Protein AF-A0A917JD18-F1 (afdb_monomer_lite)

Radius of gyration: 31.6 Å; chains: 1; bounding box: 83×82×72 Å

Sequence (199 aa):
MKVLLLALLCTISFSASAQWWRLGKNKRYPLIAQAQTPAYRLTPSKFSLPKVSRCTIGQTSYSLVLSEHTVMKTAQHQMRFREYENASYSFNELAKIYVQLNQLSEAKWFFLQSNNLSRQQNNDRLTIANLIELSNVKQAIGDFSLAQQDLEEARDMAKNHNWQDDIQAVKKRIDNLQLTKLAALKPEAGFGKAGQATL

Secondary structure (DSSP, 8-state):
-HHHHHHHHHHHGGGS---TT-------PPPPP-------------PPPP--PPP-PPPPHHHHHHHHHHHHHHHHHHHHTT-HHHHHHHHHHHHHHHHHTT-HHHHHHHHHHHHHHHHHTT-HHHHHHHHHHHHHHHHHHT-HHHHHHHHHHHHHHHHHTT-HHHHHHHHHHHHHHHHHHHHHT-TTSSSTTSSS---

pLDDT: mean 85.65, std 16.4, range [41.41, 98.81]

Organism: NCBI:txid2005073

InterPro domains:
  IPR011990 Tetratricopeptide-like helical domain superfamily [G3DSA:1.25.40.10] (72-181)
  IPR011990 Tetratricopeptide-like helical domain superfamily [SSF48452] (84-163)

Foldseek 3Di:
DVVVVVVVVVVVVPPPDPPPPPPDPPPDDPPDPPPPDPPPPPDDDDDDDPPDDDDDDDDDPVNLVVLLVVLVVVLVVCVVVVVLLVNLVSLQVNLVSCVVVVVLVSSLVSLVSSLVSCVVVVVLVSNLVSLLVNLVSCVVVVVLVSSLVSLVVSLVSCVVVVVVVSNVVSVVSNVVSVVSVVVVVPPPPPPPPDPPDDD

Structure (mmCIF, N/CA/C/O backbone):
data_AF-A0A917JD18-F1
#
_entry.id   AF-A0A917JD18-F1
#
loop_
_atom_site.group_PDB
_atom_site.id
_atom_site.type_symbol
_atom_site.label_atom_id
_atom_site.label_alt_id
_atom_site.label_comp_id
_atom_site.label_asym_id
_atom_site.label_entity_id
_atom_site.label_seq_id
_atom_site.pdbx_PDB_ins_code
_atom_site.Cartn_x
_atom_site.Cartn_y
_atom_site.Cartn_z
_atom_site.occupancy
_atom_site.B_iso_or_equiv
_atom_site.auth_seq_id
_atom_site.auth_comp_id
_atom_site.auth_asym_id
_atom_site.auth_atom_id
_atom_site.pdbx_PDB_model_num
ATOM 1 N N . MET A 1 1 ? 19.051 -37.862 -38.537 1.00 56.59 1 MET A N 1
ATOM 2 C CA . MET A 1 1 ? 18.070 -36.748 -38.483 1.00 56.59 1 MET A CA 1
ATOM 3 C C . MET A 1 1 ? 18.505 -35.565 -37.608 1.00 56.59 1 MET A C 1
ATOM 5 O O . MET A 1 1 ? 18.223 -34.440 -37.988 1.00 56.59 1 MET A O 1
ATOM 9 N N . LYS A 1 2 ? 19.242 -35.762 -36.499 1.00 63.62 2 LYS A N 1
ATOM 10 C CA . LYS A 1 2 ? 19.722 -34.657 -35.635 1.00 63.62 2 LYS A CA 1
ATOM 11 C C . LYS A 1 2 ? 20.733 -33.705 -36.305 1.00 63.62 2 LYS A C 1
ATOM 13 O O . LYS A 1 2 ? 20.664 -32.503 -36.094 1.00 63.62 2 LYS A O 1
ATOM 18 N N . VAL A 1 3 ? 21.620 -34.225 -37.158 1.00 72.56 3 VAL A N 1
ATOM 19 C CA . VAL A 1 3 ? 22.650 -33.418 -37.851 1.00 72.56 3 VAL A CA 1
ATOM 20 C C . VAL A 1 3 ? 22.044 -32.506 -38.927 1.00 72.56 3 VAL A C 1
ATOM 22 O O . VAL A 1 3 ? 22.467 -31.366 -39.078 1.00 72.56 3 VAL A O 1
ATOM 25 N N . LEU A 1 4 ? 20.991 -32.968 -39.612 1.00 77.06 4 LEU A N 1
ATOM 26 C CA . LEU A 1 4 ? 20.251 -32.161 -40.590 1.00 77.06 4 LEU A CA 1
ATOM 27 C C . LEU A 1 4 ? 19.524 -30.982 -39.931 1.00 77.06 4 LEU A C 1
ATOM 29 O O . LEU A 1 4 ? 19.552 -29.878 -40.459 1.00 77.06 4 LEU A O 1
ATOM 33 N N . LEU A 1 5 ? 18.929 -31.200 -38.755 1.00 73.00 5 LEU A N 1
ATOM 34 C CA . LEU A 1 5 ? 18.267 -30.146 -37.980 1.00 73.00 5 LEU A CA 1
ATOM 35 C C . LEU A 1 5 ? 19.252 -29.073 -37.498 1.00 73.00 5 LEU A C 1
ATOM 37 O O . LEU A 1 5 ? 18.923 -27.891 -37.519 1.00 73.00 5 LEU A O 1
ATOM 41 N N . LEU A 1 6 ? 20.467 -29.475 -37.117 1.00 73.50 6 LEU A N 1
ATOM 42 C CA . LEU A 1 6 ? 21.513 -28.561 -36.656 1.00 73.50 6 LEU A CA 1
ATOM 43 C C . LEU A 1 6 ? 22.081 -27.721 -37.812 1.00 73.50 6 LEU A C 1
ATOM 45 O O . LEU A 1 6 ? 22.240 -26.513 -37.667 1.00 73.50 6 LEU A O 1
ATOM 49 N N . ALA A 1 7 ? 22.278 -28.327 -38.987 1.00 75.00 7 ALA A N 1
ATOM 50 C CA . ALA A 1 7 ? 22.667 -27.601 -40.197 1.00 75.00 7 ALA A CA 1
ATOM 51 C C . ALA A 1 7 ? 21.599 -26.575 -40.625 1.00 75.00 7 ALA A C 1
ATOM 53 O O . ALA A 1 7 ? 21.931 -25.449 -40.993 1.00 75.00 7 ALA A O 1
ATOM 54 N N . LEU A 1 8 ? 20.316 -26.933 -40.514 1.00 73.56 8 LEU A N 1
ATOM 55 C CA . LEU A 1 8 ? 19.202 -26.053 -40.869 1.00 73.56 8 LEU A CA 1
ATOM 56 C C . LEU A 1 8 ? 19.100 -24.854 -39.904 1.00 73.56 8 LEU A C 1
ATOM 58 O O . LEU A 1 8 ? 18.938 -23.720 -40.353 1.00 73.56 8 LEU A O 1
ATOM 62 N N . LEU A 1 9 ? 19.325 -25.070 -38.602 1.00 69.44 9 LEU A N 1
ATOM 63 C CA . LEU A 1 9 ? 19.367 -24.010 -37.584 1.00 69.44 9 LEU A CA 1
ATOM 64 C C . LEU A 1 9 ? 20.527 -23.019 -37.797 1.00 69.44 9 LEU A C 1
ATOM 66 O O . LEU A 1 9 ? 20.326 -21.816 -37.645 1.00 69.44 9 LEU A O 1
ATOM 70 N N . CYS A 1 10 ? 21.705 -23.490 -38.224 1.00 66.31 10 CYS A N 1
ATOM 71 C CA . CYS A 1 10 ? 22.863 -22.626 -38.491 1.00 66.31 10 CYS A CA 1
ATOM 72 C C . CYS A 1 10 ? 22.674 -21.694 -39.702 1.00 66.31 10 CYS A C 1
ATOM 74 O O . CYS A 1 10 ? 23.229 -20.596 -39.718 1.00 66.31 10 CYS A O 1
ATOM 76 N N . THR A 1 11 ? 21.881 -22.088 -40.705 1.00 64.38 11 THR A N 1
ATOM 77 C CA . THR A 1 11 ? 21.634 -21.240 -41.890 1.00 64.38 11 THR A CA 1
ATOM 78 C C . THR A 1 11 ? 20.652 -20.094 -41.634 1.00 64.38 11 THR A C 1
ATOM 80 O O . THR A 1 11 ? 20.740 -19.056 -42.286 1.00 64.38 11 THR A O 1
ATOM 83 N N . ILE A 1 12 ? 19.761 -20.228 -40.646 1.00 62.72 12 ILE A N 1
ATOM 84 C CA . ILE A 1 12 ? 18.758 -19.202 -40.308 1.00 62.72 12 ILE A CA 1
ATOM 85 C C . ILE A 1 12 ? 19.379 -18.079 -39.450 1.00 62.72 12 ILE A C 1
ATOM 87 O O . ILE A 1 12 ? 18.918 -16.939 -39.480 1.00 62.72 12 ILE A O 1
ATOM 91 N N . SER A 1 13 ? 20.478 -18.354 -38.739 1.00 59.16 13 SER A N 1
ATOM 92 C CA . SER A 1 13 ? 21.180 -17.370 -37.898 1.00 59.16 13 SER A CA 1
ATOM 93 C C . SER A 1 13 ? 22.048 -16.367 -38.674 1.00 59.16 13 SER A C 1
ATOM 95 O O . SER A 1 13 ? 22.473 -15.367 -38.101 1.00 59.16 13 SER A O 1
ATOM 97 N N . PHE A 1 14 ? 22.305 -16.584 -39.969 1.00 55.28 14 PHE A N 1
ATOM 98 C CA . PHE A 1 14 ? 23.187 -15.718 -40.768 1.00 55.28 14 PHE A CA 1
ATOM 99 C C . PHE A 1 14 ? 22.495 -14.484 -41.383 1.00 55.28 14 PHE A C 1
ATOM 101 O O . PHE A 1 14 ? 23.147 -13.668 -42.031 1.00 55.28 14 PHE A O 1
ATOM 108 N N . SER A 1 15 ? 21.189 -14.296 -41.159 1.00 55.22 15 SER A N 1
ATOM 109 C CA . SER A 1 15 ? 20.411 -13.195 -41.755 1.00 55.22 15 SER A CA 1
ATOM 110 C C . SER A 1 15 ? 20.309 -11.923 -40.888 1.00 55.22 15 SER A C 1
ATOM 112 O O . SER A 1 15 ? 19.534 -11.028 -41.224 1.00 55.22 15 SER A O 1
ATOM 114 N N . ALA A 1 16 ? 21.060 -11.803 -39.786 1.00 54.94 16 ALA A N 1
ATOM 115 C CA . ALA A 1 16 ? 20.907 -10.689 -38.835 1.00 54.94 16 ALA A CA 1
ATOM 116 C C . ALA A 1 16 ? 21.947 -9.550 -38.945 1.00 54.94 16 ALA A C 1
ATOM 118 O O . ALA A 1 16 ? 21.837 -8.573 -38.210 1.00 54.94 16 ALA A O 1
ATOM 119 N N . SER A 1 17 ? 22.932 -9.600 -39.853 1.00 56.94 17 SER A N 1
ATOM 120 C CA . SER A 1 17 ? 23.911 -8.498 -39.972 1.00 56.94 17 SER A CA 1
ATOM 121 C C . SER A 1 17 ? 24.533 -8.315 -41.362 1.00 56.94 17 SER A C 1
ATOM 123 O O . SER A 1 17 ? 25.700 -7.949 -41.485 1.00 56.94 17 SER A O 1
ATOM 125 N N . ALA A 1 18 ? 23.776 -8.516 -42.439 1.00 54.53 18 ALA A N 1
ATOM 126 C CA . ALA A 1 18 ? 24.224 -8.142 -43.783 1.00 54.53 18 ALA A CA 1
ATOM 127 C C . ALA A 1 18 ? 23.869 -6.672 -44.099 1.00 54.53 18 ALA A C 1
ATOM 129 O O . ALA A 1 18 ? 23.146 -6.374 -45.045 1.00 54.53 18 ALA A O 1
ATOM 130 N N . GLN A 1 19 ? 24.375 -5.732 -43.293 1.00 59.56 19 GLN A N 1
ATOM 131 C CA . GLN A 1 19 ? 24.381 -4.294 -43.620 1.00 59.56 19 GLN A CA 1
ATOM 132 C C . GLN A 1 19 ? 25.788 -3.767 -43.947 1.00 59.56 19 GLN A C 1
ATOM 134 O O . GLN A 1 19 ? 25.981 -2.566 -44.111 1.00 59.56 19 GLN A O 1
ATOM 139 N N . TRP A 1 20 ? 26.774 -4.647 -44.132 1.00 54.56 20 TRP A N 1
ATOM 140 C CA . TRP A 1 20 ? 28.156 -4.252 -44.433 1.00 54.56 20 TRP A CA 1
ATOM 141 C C . TRP A 1 20 ? 28.396 -3.742 -45.865 1.00 54.56 20 TRP A C 1
ATOM 143 O O . TRP A 1 20 ? 29.496 -3.301 -46.175 1.00 54.56 20 TRP A O 1
ATOM 153 N N . TRP A 1 21 ? 27.396 -3.787 -46.755 1.00 56.22 21 TRP A N 1
ATOM 154 C CA . TRP A 1 21 ? 27.577 -3.458 -48.181 1.00 56.22 21 TRP A CA 1
ATOM 155 C C . TRP A 1 21 ? 26.921 -2.151 -48.630 1.00 56.22 21 TRP A C 1
ATOM 157 O O . TRP A 1 21 ? 27.034 -1.765 -49.790 1.00 56.22 21 TRP A O 1
ATOM 167 N N . ARG A 1 22 ? 26.283 -1.409 -47.717 1.00 59.31 22 ARG A N 1
ATOM 168 C CA . ARG A 1 22 ? 25.793 -0.052 -48.001 1.00 59.31 22 ARG A CA 1
ATOM 169 C C . ARG A 1 22 ? 26.800 1.009 -47.554 1.00 59.31 22 ARG A C 1
ATOM 171 O O . ARG A 1 22 ? 26.450 1.940 -46.840 1.00 59.31 22 ARG A O 1
ATOM 178 N N . LEU A 1 23 ? 28.043 0.913 -48.030 1.00 60.75 23 LEU A N 1
ATOM 179 C CA . LEU A 1 23 ? 28.932 2.077 -48.110 1.00 60.75 23 LEU A CA 1
ATOM 180 C C . LEU A 1 23 ? 28.544 2.901 -49.344 1.00 60.75 23 LEU A C 1
ATOM 182 O O . LEU A 1 23 ? 29.223 2.923 -50.368 1.00 60.75 23 LEU A O 1
ATOM 186 N N . GLY A 1 24 ? 27.399 3.578 -49.248 1.00 66.06 24 GLY A N 1
ATOM 187 C CA . GLY A 1 24 ? 27.109 4.694 -50.138 1.00 66.06 24 GLY A CA 1
ATOM 188 C C . GLY A 1 24 ? 28.166 5.774 -49.920 1.00 66.06 24 GLY A C 1
ATOM 189 O O . GLY A 1 24 ? 28.513 6.090 -48.783 1.00 66.06 24 GLY A O 1
ATOM 190 N N . LYS A 1 25 ? 28.713 6.330 -51.004 1.00 64.56 25 LYS A N 1
ATOM 191 C CA . LYS A 1 25 ? 29.643 7.464 -50.940 1.00 64.56 25 LYS A CA 1
ATOM 192 C C . LYS A 1 25 ? 28.921 8.626 -50.251 1.00 64.56 25 LYS A C 1
ATOM 194 O O . LYS A 1 25 ? 28.093 9.282 -50.880 1.00 64.56 25 LYS A O 1
ATOM 199 N N . ASN A 1 26 ? 29.204 8.867 -48.971 1.00 66.06 26 ASN A N 1
ATOM 200 C CA . ASN A 1 26 ? 28.686 10.029 -48.255 1.00 66.06 26 ASN A CA 1
ATOM 201 C C . ASN A 1 26 ? 29.172 11.285 -48.990 1.00 66.06 26 ASN A C 1
ATOM 203 O O . ASN A 1 26 ? 30.353 11.629 -48.919 1.00 66.06 26 ASN A O 1
ATOM 207 N N . LYS A 1 27 ? 28.282 11.947 -49.741 1.00 68.62 27 LYS A N 1
ATOM 208 C CA . LYS A 1 27 ? 28.573 13.246 -50.353 1.00 68.62 27 LYS A CA 1
ATOM 209 C C . LYS A 1 27 ? 28.785 14.236 -49.211 1.00 68.62 27 LYS A C 1
ATOM 211 O O . LYS A 1 27 ? 27.828 14.665 -48.574 1.00 68.62 27 LYS A O 1
ATOM 216 N N . ARG A 1 28 ? 30.045 14.557 -48.911 1.00 65.44 28 ARG A N 1
ATOM 217 C CA . ARG A 1 28 ? 30.379 15.648 -47.993 1.00 65.44 28 ARG A CA 1
ATOM 218 C C . ARG A 1 28 ? 29.991 16.952 -48.679 1.00 65.44 28 ARG A C 1
ATOM 220 O O . ARG A 1 28 ? 30.599 17.322 -49.680 1.00 65.44 28 ARG A O 1
ATOM 227 N N . TYR A 1 29 ? 28.955 17.608 -48.170 1.00 75.69 29 TYR A N 1
ATOM 228 C CA . TYR A 1 29 ? 28.632 18.974 -48.564 1.00 75.69 29 TYR A CA 1
ATOM 229 C C . TYR A 1 29 ? 29.797 19.895 -48.161 1.00 75.69 29 TYR A C 1
ATOM 231 O O . TYR A 1 29 ? 30.414 19.656 -47.117 1.00 75.69 29 TYR A O 1
ATOM 239 N N . PRO A 1 30 ? 30.145 20.906 -48.975 1.00 76.31 30 PRO A N 1
ATOM 240 C CA . PRO A 1 30 ? 31.168 21.872 -48.598 1.00 76.31 30 PRO A CA 1
ATOM 241 C C . PRO A 1 30 ? 30.747 22.585 -47.309 1.00 76.31 30 PRO A C 1
ATOM 243 O O . PRO A 1 30 ? 29.561 22.862 -47.113 1.00 76.31 30 PRO A O 1
ATOM 246 N N . LEU A 1 31 ? 31.710 22.879 -46.429 1.00 74.69 31 LEU A N 1
ATOM 247 C CA . LEU A 1 31 ? 31.441 23.750 -45.288 1.00 74.69 31 LEU A CA 1
ATOM 248 C C . LEU A 1 31 ? 30.913 25.084 -45.827 1.00 74.69 31 LEU A C 1
ATOM 250 O O . LEU A 1 31 ? 31.595 25.758 -46.599 1.00 74.69 31 LEU A O 1
ATOM 254 N N . ILE A 1 32 ? 29.700 25.452 -45.420 1.00 72.50 32 ILE A N 1
ATOM 255 C CA . ILE A 1 32 ? 29.163 26.789 -45.653 1.00 72.50 32 ILE A CA 1
ATOM 256 C C . ILE A 1 32 ? 30.116 27.752 -44.941 1.00 72.50 32 ILE A C 1
ATOM 258 O O . ILE A 1 32 ? 30.331 27.625 -43.733 1.00 72.50 32 ILE A O 1
ATOM 262 N N . ALA A 1 33 ? 30.731 28.669 -45.691 1.00 69.94 33 ALA A N 1
ATOM 263 C CA . ALA A 1 33 ? 31.562 29.713 -45.111 1.00 69.94 33 ALA A CA 1
ATOM 264 C C . ALA A 1 33 ? 30.726 30.469 -44.070 1.00 69.94 33 ALA A C 1
ATOM 266 O O . ALA A 1 33 ? 29.625 30.931 -44.377 1.00 69.94 33 ALA A O 1
ATOM 267 N N . GLN A 1 34 ? 31.217 30.548 -42.832 1.00 68.00 34 GLN A N 1
ATOM 268 C CA . GLN A 1 34 ? 30.539 31.297 -41.779 1.00 68.00 34 GLN A CA 1
ATOM 269 C C . GLN A 1 34 ? 30.398 32.750 -42.238 1.00 68.00 34 GLN A C 1
ATOM 271 O O . GLN A 1 34 ? 31.395 33.441 -42.454 1.00 68.00 34 GLN A O 1
ATOM 276 N N . ALA A 1 35 ? 29.155 33.196 -42.424 1.00 66.88 35 ALA A N 1
ATOM 277 C CA . ALA A 1 35 ? 28.868 34.587 -42.726 1.00 66.88 35 ALA A CA 1
ATOM 278 C C . ALA A 1 35 ? 29.410 35.446 -41.577 1.00 66.88 35 ALA A C 1
ATOM 280 O O . ALA A 1 35 ? 29.090 35.201 -40.413 1.00 66.88 35 ALA A O 1
ATOM 281 N N . GLN A 1 36 ? 30.244 36.435 -41.902 1.00 67.88 36 GLN A N 1
ATOM 282 C CA . GLN A 1 36 ? 30.728 37.414 -40.935 1.00 67.88 36 GLN A CA 1
ATOM 283 C C . GLN A 1 36 ? 29.530 38.244 -40.466 1.00 67.88 36 GLN A C 1
ATOM 285 O O . GLN A 1 36 ? 29.121 39.198 -41.125 1.00 67.88 36 GLN A O 1
ATOM 290 N N . THR A 1 37 ? 28.910 37.846 -39.357 1.00 67.56 37 THR A N 1
ATOM 291 C CA . THR A 1 37 ? 27.827 38.624 -38.760 1.00 67.56 37 THR A CA 1
ATOM 292 C C . THR A 1 37 ? 28.423 39.906 -38.180 1.00 67.56 37 THR A C 1
ATOM 294 O O . THR A 1 37 ? 29.346 39.806 -37.364 1.00 67.56 37 THR A O 1
ATOM 297 N N . PRO A 1 38 ? 27.932 41.103 -38.550 1.00 70.12 38 PRO A N 1
ATOM 298 C CA . PRO A 1 38 ? 28.354 42.330 -37.891 1.00 70.12 38 PRO A CA 1
ATOM 299 C C . PRO A 1 38 ? 28.039 42.214 -36.399 1.00 70.12 38 PRO A C 1
ATOM 301 O O . PRO A 1 38 ? 26.940 41.811 -36.020 1.00 70.12 38 PRO A O 1
ATOM 304 N N . ALA A 1 39 ? 29.014 42.533 -35.548 1.00 67.81 39 ALA A N 1
ATOM 305 C CA . ALA A 1 39 ? 28.886 42.435 -34.100 1.00 67.81 39 ALA A CA 1
ATOM 306 C C . ALA A 1 39 ? 27.982 43.557 -33.562 1.00 67.81 39 ALA A C 1
ATOM 308 O O . ALA A 1 39 ? 28.452 44.523 -32.960 1.00 67.81 39 ALA A O 1
ATOM 309 N N . TYR A 1 40 ? 26.671 43.455 -33.786 1.00 70.81 40 TYR A N 1
ATOM 310 C CA . TYR A 1 40 ? 25.717 44.304 -33.090 1.00 70.81 40 TYR A CA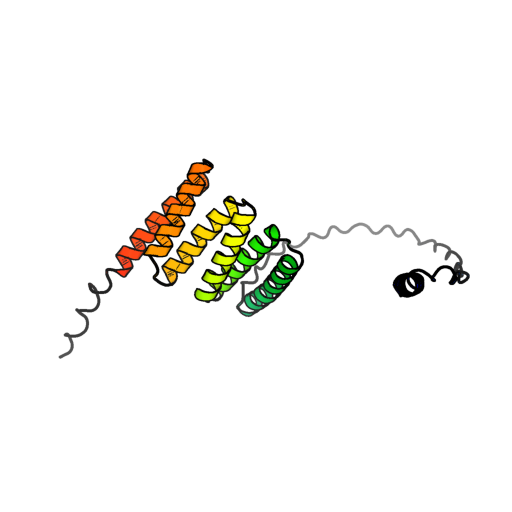 1
ATOM 311 C C . TYR A 1 40 ? 25.665 43.846 -31.628 1.00 70.81 40 TYR A C 1
ATOM 313 O O . TYR A 1 40 ? 25.247 42.740 -31.286 1.00 70.81 40 TYR A O 1
ATOM 321 N N . ARG A 1 41 ? 26.177 44.697 -30.740 1.00 68.25 41 ARG A N 1
ATOM 322 C CA . ARG A 1 41 ? 26.202 44.444 -29.302 1.00 68.25 41 ARG A CA 1
ATOM 323 C C . ARG A 1 41 ? 24.804 44.741 -28.755 1.00 68.25 41 ARG A C 1
ATOM 325 O O . ARG A 1 41 ? 24.515 45.877 -28.395 1.00 68.25 41 ARG A O 1
ATOM 332 N N . LEU A 1 42 ? 23.920 43.740 -28.739 1.00 70.19 42 LEU A N 1
ATOM 333 C CA . LEU A 1 42 ? 22.644 43.863 -28.030 1.00 70.19 42 LEU A CA 1
ATOM 334 C C . LEU A 1 42 ? 22.947 44.058 -26.544 1.00 70.19 42 LEU A C 1
ATOM 336 O O . LEU A 1 42 ? 23.565 43.203 -25.907 1.00 70.19 42 LEU A O 1
ATOM 340 N N . THR A 1 43 ? 22.543 45.196 -25.992 1.00 73.94 43 THR A N 1
ATOM 341 C CA . THR A 1 43 ? 22.570 45.400 -24.549 1.00 73.94 43 THR A CA 1
ATOM 342 C C . THR A 1 43 ? 21.506 44.493 -23.929 1.00 73.94 43 THR A C 1
ATOM 344 O O . THR A 1 43 ? 20.351 44.526 -24.357 1.00 73.94 43 THR A O 1
ATOM 347 N N . PRO A 1 44 ? 21.852 43.639 -22.950 1.00 73.88 44 PRO A N 1
ATOM 348 C CA . PRO A 1 44 ? 20.863 42.774 -22.328 1.00 73.88 44 PRO A CA 1
ATOM 349 C C . PRO A 1 44 ? 19.882 43.638 -21.530 1.00 73.88 44 PRO A C 1
ATOM 351 O O . PRO A 1 44 ? 20.225 44.181 -20.477 1.00 73.88 44 PRO A O 1
ATOM 354 N N . SER A 1 45 ? 18.654 43.782 -22.027 1.00 74.62 45 SER A N 1
ATOM 355 C CA . SER A 1 45 ? 17.567 44.371 -21.253 1.00 74.62 45 SER A CA 1
ATOM 356 C C . SER A 1 45 ? 17.182 43.404 -20.136 1.00 74.62 45 SER A C 1
ATOM 358 O O . SER A 1 45 ? 16.862 42.240 -20.380 1.00 74.62 45 SER A O 1
ATOM 360 N N . LYS A 1 46 ? 17.226 43.877 -18.890 1.00 78.12 46 LYS A N 1
ATOM 361 C CA . LYS A 1 46 ? 16.845 43.086 -17.717 1.00 78.12 46 LYS A CA 1
ATOM 362 C C . LYS A 1 46 ? 15.323 42.921 -17.699 1.00 78.12 46 LYS A C 1
ATOM 364 O O . LYS A 1 46 ? 14.615 43.844 -17.309 1.00 78.12 46 LYS A O 1
ATOM 369 N N . PHE A 1 47 ? 14.821 41.761 -18.112 1.00 75.38 47 PHE A N 1
ATOM 370 C CA . PHE A 1 47 ? 13.422 41.390 -17.897 1.00 75.38 47 PHE A CA 1
ATOM 371 C C . PHE A 1 47 ? 13.267 40.847 -16.473 1.00 75.38 47 PHE A C 1
ATOM 373 O O . PHE A 1 47 ? 13.948 39.892 -16.097 1.00 75.38 47 PHE A O 1
ATOM 380 N N . SER A 1 48 ? 12.394 41.448 -15.661 1.00 82.19 48 SER A N 1
ATOM 381 C CA . SER A 1 48 ? 11.972 40.831 -14.404 1.00 82.19 48 SER A CA 1
ATOM 382 C C . SER A 1 48 ? 11.018 39.685 -14.730 1.00 82.19 48 SER A C 1
ATOM 384 O O . SER A 1 48 ? 10.024 39.862 -15.432 1.00 82.19 48 SER A O 1
ATOM 386 N N . LEU A 1 49 ? 11.334 38.480 -14.257 1.00 78.94 49 LEU A N 1
ATOM 387 C CA . LEU A 1 49 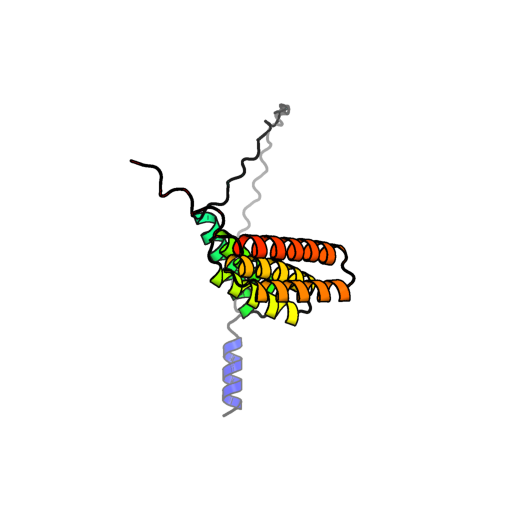? 10.441 37.338 -14.420 1.00 78.94 49 LEU A CA 1
ATOM 388 C C . LEU A 1 49 ? 9.191 37.583 -13.560 1.00 78.94 49 LEU A C 1
ATOM 390 O O . LEU A 1 49 ? 9.331 37.740 -12.341 1.00 78.94 49 LEU A O 1
ATOM 394 N N . PRO A 1 50 ? 7.979 37.638 -14.142 1.00 80.69 50 PRO A N 1
ATOM 395 C CA . PRO A 1 50 ? 6.770 37.752 -13.345 1.00 80.69 50 PRO A CA 1
ATOM 396 C C . PRO A 1 50 ? 6.639 36.514 -12.454 1.00 80.69 50 PRO A C 1
ATOM 398 O O . PRO A 1 50 ? 6.904 35.386 -12.874 1.00 80.69 50 PRO A O 1
ATOM 401 N N . LYS A 1 51 ? 6.229 36.723 -11.201 1.00 84.00 51 LYS A N 1
ATOM 402 C CA . LYS A 1 51 ? 5.998 35.639 -10.245 1.00 84.00 51 LYS A CA 1
ATOM 403 C C . LYS A 1 51 ? 4.785 34.824 -10.703 1.00 84.00 51 LYS A C 1
ATOM 405 O O . LYS A 1 51 ? 3.648 35.212 -10.457 1.00 84.00 51 LYS A O 1
ATOM 410 N N . VAL A 1 52 ? 5.030 33.704 -11.380 1.00 85.75 52 VAL A N 1
ATOM 411 C CA . VAL A 1 52 ? 3.977 32.765 -11.785 1.00 85.75 52 VAL A CA 1
ATOM 412 C C . VAL A 1 52 ? 3.500 32.001 -10.551 1.00 85.75 52 VAL A C 1
ATOM 414 O O . VAL A 1 52 ? 4.257 31.240 -9.943 1.00 85.75 52 VAL A O 1
ATOM 417 N N . SER A 1 53 ? 2.241 32.201 -10.168 1.00 83.12 53 SER A N 1
ATOM 418 C CA . SER A 1 53 ? 1.589 31.380 -9.147 1.00 83.12 53 SER A CA 1
ATOM 419 C C . SER A 1 53 ? 1.360 29.980 -9.707 1.00 83.12 53 SER A C 1
ATOM 421 O O . SER A 1 53 ? 0.756 29.821 -10.767 1.00 83.12 53 SER A O 1
ATOM 423 N N . ARG A 1 54 ? 1.842 28.947 -9.007 1.00 82.94 54 ARG A N 1
ATOM 424 C CA . ARG A 1 54 ? 1.560 27.560 -9.394 1.00 82.94 54 ARG A CA 1
ATOM 425 C C . ARG A 1 54 ? 0.067 27.294 -9.204 1.00 82.94 54 ARG A C 1
ATOM 427 O O . ARG A 1 54 ? -0.430 27.389 -8.087 1.00 82.94 54 ARG A O 1
ATOM 434 N N . CYS A 1 55 ? -0.629 26.955 -10.283 1.00 77.62 55 CYS A N 1
ATOM 435 C CA . CYS A 1 55 ? -1.980 26.414 -10.207 1.00 77.62 55 CYS A CA 1
ATOM 436 C C . CYS A 1 55 ? -1.886 24.897 -10.010 1.00 77.62 55 CYS A C 1
ATOM 438 O O . CYS A 1 55 ? -1.264 24.200 -10.812 1.00 77.62 55 CYS A O 1
ATOM 440 N N . THR A 1 56 ? -2.469 24.391 -8.926 1.00 80.44 56 THR A N 1
ATOM 441 C CA . THR A 1 56 ? -2.637 22.954 -8.702 1.00 80.44 56 THR A CA 1
ATOM 442 C C . THR A 1 56 ? -3.931 22.513 -9.369 1.00 80.44 56 THR A C 1
ATOM 444 O O . THR A 1 56 ? -5.016 22.869 -8.909 1.00 80.44 56 THR A O 1
ATOM 447 N N . ILE A 1 57 ? -3.829 21.749 -10.453 1.00 78.56 57 ILE A N 1
ATOM 448 C CA . ILE A 1 57 ? -4.998 21.102 -11.054 1.00 78.56 57 ILE A CA 1
ATOM 449 C C . ILE A 1 57 ? -5.418 19.986 -10.093 1.00 78.56 57 ILE A C 1
ATOM 451 O O . ILE A 1 57 ? -4.613 19.108 -9.778 1.00 78.56 57 ILE A O 1
ATOM 455 N N . GLY A 1 58 ? -6.645 20.056 -9.572 1.00 78.19 58 GLY A N 1
ATOM 456 C CA . GLY A 1 58 ? -7.186 19.016 -8.698 1.00 78.19 58 GLY A CA 1
ATOM 457 C C . GLY A 1 58 ? -7.291 17.679 -9.433 1.00 78.19 58 GLY A C 1
ATOM 458 O O . GLY A 1 58 ? -7.494 17.649 -10.648 1.00 78.19 58 GLY A O 1
ATOM 459 N N . GLN A 1 59 ? -7.156 16.567 -8.707 1.00 84.38 59 GLN A N 1
ATOM 460 C CA . GLN A 1 59 ? -7.382 15.255 -9.306 1.00 84.38 59 GLN A CA 1
ATOM 461 C C . GLN A 1 59 ? -8.856 15.121 -9.699 1.00 84.38 59 GLN A C 1
ATOM 463 O O . GLN A 1 59 ? -9.759 15.296 -8.886 1.00 84.38 59 GLN A O 1
ATOM 468 N N . THR A 1 60 ? -9.084 14.849 -10.978 1.00 91.44 60 THR A N 1
ATOM 469 C CA . THR A 1 60 ? -10.401 14.582 -11.560 1.00 91.44 60 THR A CA 1
ATOM 470 C C . THR A 1 60 ? -10.591 13.077 -11.723 1.00 91.44 60 THR A C 1
ATOM 472 O O . THR A 1 60 ? -9.611 12.342 -11.868 1.00 91.44 60 THR A O 1
ATOM 475 N N . SER A 1 61 ? -11.837 12.603 -11.792 1.00 90.56 61 SER A N 1
ATOM 476 C CA . SER A 1 61 ? -12.125 11.188 -12.077 1.00 90.56 61 SER A CA 1
ATOM 477 C C . SER A 1 61 ? -11.462 10.718 -13.376 1.00 90.56 61 SER A C 1
ATOM 479 O O . SER A 1 61 ? -10.901 9.631 -13.422 1.00 90.56 61 SER A O 1
ATOM 481 N N . TYR A 1 62 ? -11.431 11.573 -14.405 1.00 92.88 62 TYR A N 1
ATOM 482 C CA . TYR A 1 62 ? -10.717 11.284 -15.651 1.00 92.88 62 TYR A CA 1
ATOM 483 C C . TYR A 1 62 ? -9.211 11.080 -15.427 1.00 92.88 62 TYR A C 1
ATOM 485 O O . TYR A 1 62 ? -8.633 10.126 -15.943 1.00 92.88 62 TYR A O 1
ATOM 493 N N . SER A 1 63 ? -8.572 11.943 -14.626 1.00 94.06 63 SER A N 1
ATOM 494 C CA . SER A 1 63 ? -7.146 11.787 -14.319 1.00 94.06 63 SER A CA 1
ATOM 495 C C . SER A 1 63 ? -6.843 10.505 -13.538 1.00 94.06 63 SER A C 1
ATOM 497 O O . SER A 1 63 ? -5.811 9.890 -13.794 1.00 94.06 63 SER A O 1
ATOM 499 N N . LEU A 1 64 ? -7.755 10.069 -12.658 1.00 95.00 64 LEU A N 1
ATOM 500 C CA . LEU A 1 64 ? -7.613 8.820 -11.906 1.00 95.00 64 LEU A CA 1
ATOM 501 C C . LEU A 1 64 ? -7.689 7.592 -12.818 1.00 95.00 64 LEU A C 1
ATOM 503 O O . LEU A 1 64 ? -6.827 6.723 -12.734 1.00 95.00 64 LEU A O 1
ATOM 507 N N . VAL A 1 65 ? -8.648 7.560 -13.746 1.00 95.06 65 VAL A N 1
ATOM 508 C CA . VAL A 1 65 ? -8.783 6.470 -14.732 1.00 95.06 65 VAL A CA 1
ATOM 509 C C . VAL A 1 65 ? -7.568 6.406 -15.662 1.00 95.06 65 VAL A C 1
ATOM 511 O O . VAL A 1 65 ? -7.080 5.328 -15.999 1.00 95.06 65 VAL A O 1
ATOM 514 N N . LEU A 1 66 ? -7.020 7.559 -16.058 1.00 95.81 66 LEU A N 1
ATOM 515 C CA . LEU A 1 66 ? -5.790 7.579 -16.846 1.00 95.81 66 LEU A CA 1
ATOM 516 C C . LEU A 1 66 ? -4.606 7.026 -16.040 1.00 95.81 66 LEU A C 1
ATOM 518 O O . LEU A 1 66 ? -3.854 6.204 -16.567 1.00 95.81 66 LEU A O 1
ATOM 522 N N . SER A 1 67 ? -4.460 7.432 -14.771 1.00 96.31 67 SER A N 1
ATOM 523 C CA . SER A 1 67 ? -3.415 6.882 -13.901 1.00 96.31 67 SER A CA 1
ATOM 524 C C . SER A 1 67 ? -3.585 5.379 -13.700 1.00 96.31 67 SER A C 1
ATOM 526 O O . SER A 1 67 ? -2.627 4.642 -13.913 1.00 96.31 67 SER A O 1
ATOM 528 N N . GLU A 1 68 ? -4.802 4.907 -13.424 1.00 97.81 68 GLU A N 1
ATOM 529 C CA . GLU A 1 68 ? -5.138 3.488 -13.283 1.00 97.81 68 GLU A CA 1
ATOM 530 C C . GLU A 1 68 ? -4.650 2.700 -14.499 1.00 97.81 68 GLU A C 1
ATOM 532 O O . GLU A 1 68 ? -3.878 1.756 -14.357 1.00 97.81 68 GLU A O 1
ATOM 537 N N . HIS A 1 69 ? -5.025 3.130 -15.707 1.00 98.06 69 HIS A N 1
ATOM 538 C CA . HIS A 1 69 ? -4.626 2.459 -16.938 1.00 98.06 69 HIS A CA 1
ATOM 539 C C . HIS A 1 69 ? -3.098 2.419 -17.108 1.00 98.06 69 HIS A C 1
ATOM 541 O O . HIS A 1 69 ? -2.536 1.394 -17.508 1.00 98.06 69 HIS A O 1
ATOM 547 N N . THR A 1 70 ? -2.403 3.519 -16.800 1.00 98.19 70 THR A N 1
ATOM 548 C CA . THR A 1 70 ? -0.936 3.556 -16.892 1.00 98.19 70 THR A CA 1
ATOM 549 C C . THR A 1 70 ? -0.269 2.618 -15.890 1.00 98.19 70 THR A C 1
ATOM 551 O O . THR A 1 70 ? 0.563 1.809 -16.302 1.00 98.19 70 THR A O 1
ATOM 554 N N . VAL A 1 71 ? -0.677 2.659 -14.620 1.00 98.50 71 VAL A N 1
ATOM 555 C CA . VAL A 1 71 ? -0.106 1.838 -13.545 1.00 98.50 71 VAL A CA 1
ATOM 556 C C . VAL A 1 71 ? -0.455 0.360 -13.745 1.00 98.50 71 VAL A C 1
ATOM 558 O O . VAL A 1 71 ? 0.369 -0.522 -13.516 1.00 98.50 71 VAL A O 1
ATOM 561 N N . MET A 1 72 ? -1.646 0.057 -14.264 1.00 98.44 72 MET A N 1
ATOM 562 C CA . MET A 1 72 ? -2.038 -1.305 -14.628 1.00 98.44 72 MET A CA 1
ATOM 563 C C . MET A 1 72 ? -1.101 -1.881 -15.690 1.00 98.44 72 MET A C 1
ATOM 565 O O . MET A 1 72 ? -0.606 -3.002 -15.561 1.00 98.44 72 MET A O 1
ATOM 569 N N . LYS A 1 73 ? -0.809 -1.100 -16.736 1.00 98.62 73 LYS A N 1
ATOM 570 C CA . LYS A 1 73 ? 0.096 -1.520 -17.808 1.00 98.62 73 LYS A CA 1
ATOM 571 C C . LYS A 1 73 ? 1.527 -1.725 -17.302 1.00 98.62 73 LYS A C 1
ATOM 573 O O . LYS A 1 73 ? 2.186 -2.672 -17.736 1.00 98.62 73 LYS A O 1
ATOM 578 N N . THR A 1 74 ? 2.011 -0.874 -16.395 1.00 98.62 74 THR A N 1
ATOM 579 C CA . THR A 1 74 ? 3.343 -1.046 -15.791 1.00 98.62 74 THR A CA 1
ATOM 580 C C . THR A 1 74 ? 3.391 -2.274 -14.889 1.00 98.62 74 THR A C 1
ATOM 582 O O . THR A 1 74 ? 4.314 -3.072 -15.033 1.00 98.62 74 THR A O 1
ATOM 585 N N . ALA A 1 75 ? 2.370 -2.497 -14.057 1.00 98.44 75 ALA A N 1
ATOM 586 C CA . ALA A 1 75 ? 2.267 -3.681 -13.206 1.00 98.44 75 ALA A CA 1
ATOM 587 C C . ALA A 1 75 ? 2.275 -4.973 -14.038 1.00 98.44 75 ALA A C 1
ATOM 589 O O . ALA A 1 75 ? 3.030 -5.900 -13.753 1.00 98.44 75 ALA A O 1
ATOM 590 N N . GLN A 1 76 ? 1.498 -5.025 -15.125 1.00 98.44 76 GLN A N 1
ATOM 591 C CA . GLN A 1 76 ? 1.484 -6.171 -16.043 1.00 98.44 76 GLN A CA 1
ATOM 592 C C . GLN A 1 76 ? 2.856 -6.430 -16.676 1.00 98.44 76 GLN A C 1
ATOM 594 O O . GLN A 1 76 ? 3.280 -7.582 -16.788 1.00 98.44 76 GLN A O 1
ATOM 599 N N . HIS A 1 77 ? 3.556 -5.371 -17.090 1.00 98.56 77 HIS A N 1
ATOM 600 C CA . HIS A 1 77 ? 4.911 -5.480 -17.622 1.00 98.56 77 HIS A CA 1
ATOM 601 C C . HIS A 1 77 ? 5.871 -6.055 -16.572 1.00 98.56 77 HIS A C 1
ATOM 603 O O . HIS A 1 77 ? 6.526 -7.061 -16.835 1.00 98.56 77 HIS A O 1
ATOM 609 N N . GLN A 1 78 ? 5.897 -5.478 -15.371 1.00 98.56 78 GLN A N 1
ATOM 610 C CA . GLN A 1 78 ? 6.761 -5.921 -14.275 1.00 98.56 78 GLN A CA 1
ATOM 611 C C . GLN A 1 78 ? 6.491 -7.383 -13.902 1.00 98.56 78 GLN A C 1
ATOM 613 O O . GLN A 1 78 ? 7.422 -8.179 -13.798 1.00 98.56 78 GLN A O 1
ATOM 618 N N . MET A 1 79 ? 5.218 -7.782 -13.809 1.00 98.38 79 MET A N 1
ATOM 619 C CA . MET A 1 79 ? 4.831 -9.173 -13.553 1.00 98.38 79 MET A CA 1
ATOM 620 C C . MET A 1 79 ? 5.317 -10.120 -14.654 1.00 98.38 79 MET A C 1
ATOM 622 O O . MET A 1 79 ? 5.853 -11.189 -14.362 1.00 98.38 79 MET A O 1
ATOM 626 N N . ARG A 1 80 ? 5.194 -9.722 -15.926 1.00 98.31 80 ARG A N 1
ATOM 627 C CA . ARG A 1 80 ? 5.677 -10.514 -17.067 1.00 98.31 80 ARG A CA 1
ATOM 628 C C . ARG A 1 80 ? 7.193 -10.718 -17.033 1.00 98.31 80 ARG A C 1
ATOM 630 O O . ARG A 1 80 ? 7.660 -11.800 -17.390 1.00 98.31 80 ARG A O 1
ATOM 637 N N . PHE A 1 81 ? 7.946 -9.701 -16.620 1.00 98.31 81 PHE A N 1
ATOM 638 C CA . PHE A 1 81 ? 9.410 -9.737 -16.551 1.00 98.31 81 PHE A CA 1
ATOM 639 C C . PHE A 1 81 ? 9.959 -10.135 -15.174 1.00 98.31 81 PHE A C 1
ATOM 641 O O . PHE A 1 81 ? 11.171 -10.136 -14.984 1.00 98.31 81 PHE A O 1
ATOM 648 N N . ARG A 1 82 ? 9.089 -10.578 -14.254 1.00 97.88 82 ARG A N 1
ATOM 649 C CA . ARG A 1 82 ? 9.447 -11.040 -12.899 1.00 97.88 82 ARG A CA 1
ATOM 650 C C . ARG A 1 82 ? 10.114 -9.963 -12.037 1.00 97.88 82 ARG A C 1
ATOM 652 O O . ARG A 1 82 ? 10.876 -10.274 -11.127 1.00 97.88 82 ARG A O 1
ATOM 659 N N . GLU A 1 83 ? 9.795 -8.700 -12.290 1.00 98.12 83 GLU A N 1
ATOM 660 C CA . GLU A 1 83 ? 10.209 -7.563 -11.468 1.00 98.12 83 GLU A CA 1
ATOM 661 C C . GLU A 1 83 ? 9.255 -7.405 -10.275 1.00 98.12 83 GLU A C 1
ATOM 663 O O . GLU A 1 83 ? 8.486 -6.448 -10.185 1.00 98.12 83 GLU A O 1
ATOM 668 N N . TYR A 1 84 ? 9.253 -8.387 -9.369 1.00 98.06 84 TYR A N 1
ATOM 669 C CA . TYR A 1 84 ? 8.248 -8.479 -8.303 1.00 98.06 84 TYR A CA 1
ATOM 670 C C . TYR A 1 84 ? 8.333 -7.356 -7.269 1.00 98.06 84 TYR A C 1
ATOM 672 O O . TYR A 1 84 ? 7.305 -6.939 -6.738 1.00 98.06 84 TYR A O 1
ATOM 680 N N . GLU A 1 85 ? 9.533 -6.836 -7.011 1.00 97.38 85 GLU A N 1
ATOM 681 C CA . GLU A 1 85 ? 9.718 -5.673 -6.145 1.00 97.38 85 GLU A CA 1
ATOM 682 C C . GLU A 1 85 ? 8.990 -4.454 -6.724 1.00 97.38 85 GLU A C 1
ATOM 684 O O . GLU A 1 85 ? 8.097 -3.907 -6.079 1.00 97.38 85 GLU A O 1
ATOM 689 N N . ASN A 1 86 ? 9.266 -4.098 -7.982 1.00 98.25 86 ASN A N 1
ATOM 690 C CA . ASN A 1 86 ? 8.594 -2.994 -8.671 1.00 98.25 86 ASN A CA 1
ATOM 691 C C . ASN A 1 86 ? 7.077 -3.230 -8.792 1.00 98.25 86 ASN A C 1
ATOM 693 O O . ASN A 1 86 ? 6.287 -2.322 -8.530 1.00 98.25 86 ASN A O 1
ATOM 697 N N . ALA A 1 87 ? 6.669 -4.463 -9.116 1.00 98.56 87 ALA A N 1
ATOM 698 C CA . ALA A 1 87 ? 5.260 -4.844 -9.204 1.00 98.56 87 ALA A CA 1
ATOM 699 C C . ALA A 1 87 ? 4.521 -4.636 -7.876 1.00 98.56 87 ALA A C 1
ATOM 701 O O . ALA A 1 87 ? 3.383 -4.169 -7.877 1.00 98.56 87 ALA A O 1
ATOM 702 N N . SER A 1 88 ? 5.163 -4.922 -6.738 1.00 98.56 88 SER A N 1
ATOM 703 C CA . SER A 1 88 ? 4.557 -4.705 -5.421 1.00 98.56 88 SER A CA 1
ATOM 704 C C . SER A 1 88 ? 4.202 -3.231 -5.188 1.00 98.56 88 SER A C 1
ATOM 706 O O . SER A 1 88 ? 3.099 -2.939 -4.715 1.00 98.56 88 SER A O 1
ATOM 708 N N . TYR A 1 89 ? 5.057 -2.294 -5.611 1.00 98.62 89 TYR A N 1
ATOM 709 C CA . TYR A 1 89 ? 4.772 -0.859 -5.545 1.00 98.62 89 TYR A CA 1
ATOM 710 C C . TYR A 1 89 ? 3.664 -0.442 -6.513 1.00 98.62 89 TYR A C 1
ATOM 712 O O . TYR A 1 89 ? 2.758 0.287 -6.111 1.00 98.62 89 TYR A O 1
ATOM 720 N N . SER A 1 90 ? 3.668 -0.941 -7.752 1.00 98.62 90 SER A N 1
ATOM 721 C CA . SER A 1 90 ? 2.592 -0.631 -8.702 1.00 98.62 90 SER A CA 1
ATOM 722 C C . SER A 1 90 ? 1.232 -1.175 -8.246 1.00 98.62 90 SER A C 1
ATOM 724 O O . SER A 1 90 ? 0.218 -0.507 -8.429 1.00 98.62 90 SER A O 1
ATOM 726 N N . PHE A 1 91 ? 1.176 -2.326 -7.567 1.00 98.81 91 PHE A N 1
ATOM 727 C CA . PHE A 1 91 ? -0.069 -2.796 -6.947 1.00 98.81 91 PHE A CA 1
ATOM 728 C C . PHE A 1 91 ? -0.502 -1.950 -5.742 1.00 98.81 91 PHE A C 1
ATOM 730 O O . PHE A 1 91 ? -1.697 -1.706 -5.585 1.00 98.81 91 PHE A O 1
ATOM 737 N N . ASN A 1 92 ? 0.431 -1.455 -4.920 1.00 98.62 92 ASN A N 1
ATOM 738 C CA . ASN A 1 92 ? 0.105 -0.489 -3.862 1.00 98.62 92 ASN A CA 1
ATOM 739 C C . ASN A 1 92 ? -0.492 0.802 -4.449 1.00 98.62 92 ASN A C 1
ATOM 741 O O . ASN A 1 92 ? -1.460 1.343 -3.914 1.00 98.62 92 ASN A O 1
ATOM 745 N N . GLU A 1 93 ? 0.072 1.287 -5.553 1.00 98.44 93 GLU A N 1
ATOM 746 C CA . GLU A 1 93 ? -0.412 2.478 -6.248 1.00 98.44 93 GLU A CA 1
ATOM 747 C C . GLU A 1 93 ? -1.805 2.262 -6.851 1.00 98.44 93 GLU A C 1
ATOM 749 O O . GLU A 1 93 ? -2.694 3.080 -6.613 1.00 98.44 93 GLU A O 1
ATOM 754 N N . LEU A 1 94 ? -2.041 1.132 -7.531 1.00 98.50 94 LEU A N 1
ATOM 755 C CA . LEU A 1 94 ? -3.381 0.759 -7.999 1.00 98.50 94 LEU A CA 1
ATOM 756 C C . LEU A 1 94 ? -4.382 0.742 -6.847 1.00 98.50 94 LEU A C 1
ATOM 758 O O . LEU A 1 94 ? -5.447 1.342 -6.957 1.00 98.50 94 LEU A O 1
ATOM 762 N N . ALA A 1 95 ? -4.029 0.122 -5.719 1.00 98.56 95 ALA A N 1
ATOM 763 C CA . ALA A 1 95 ? -4.909 0.069 -4.560 1.00 98.56 95 ALA A CA 1
ATOM 764 C C . ALA A 1 95 ? -5.312 1.472 -4.075 1.00 98.56 95 ALA A C 1
ATOM 766 O O . ALA A 1 95 ? -6.490 1.722 -3.827 1.00 98.56 95 ALA A O 1
ATOM 767 N N . LYS A 1 96 ? -4.362 2.413 -4.009 1.00 98.31 96 LYS A N 1
ATOM 768 C CA . LYS A 1 96 ? -4.631 3.816 -3.648 1.00 98.31 96 LYS A CA 1
ATOM 769 C C . LYS A 1 96 ? -5.547 4.513 -4.653 1.00 98.31 96 LYS A C 1
ATOM 771 O O . LYS A 1 96 ? -6.457 5.223 -4.231 1.00 98.31 96 LYS A O 1
ATOM 776 N N . ILE A 1 97 ? -5.348 4.285 -5.951 1.00 98.00 97 ILE A N 1
ATOM 777 C CA . ILE A 1 97 ? -6.229 4.824 -6.996 1.00 98.00 97 ILE A CA 1
ATOM 778 C C . ILE A 1 97 ? -7.657 4.294 -6.804 1.00 98.00 97 ILE A C 1
ATOM 780 O O . ILE A 1 97 ? -8.606 5.076 -6.803 1.00 98.00 97 ILE A O 1
ATOM 784 N N . TYR A 1 98 ? -7.830 2.997 -6.537 1.00 98.06 98 TYR A N 1
ATOM 785 C CA . TYR A 1 98 ? -9.155 2.419 -6.289 1.00 98.06 98 TYR A CA 1
ATOM 786 C C . TYR A 1 98 ? -9.805 2.911 -4.988 1.00 98.06 98 TYR A C 1
ATOM 788 O O . TYR A 1 98 ? -11.023 3.091 -4.956 1.00 98.06 98 TYR A O 1
ATOM 796 N N . VAL A 1 99 ? -9.027 3.223 -3.943 1.00 97.81 99 VAL A N 1
ATOM 797 C CA . VAL A 1 99 ? -9.551 3.931 -2.759 1.00 97.81 99 VAL A CA 1
ATOM 798 C C . VAL A 1 99 ? -10.107 5.302 -3.154 1.00 97.81 99 VAL A C 1
ATOM 800 O O . VAL A 1 99 ? -11.212 5.650 -2.745 1.00 97.81 99 VAL A O 1
ATOM 803 N N . GLN A 1 100 ? -9.388 6.065 -3.982 1.00 96.50 100 GLN A N 1
ATOM 804 C CA . GLN A 1 100 ? -9.845 7.377 -4.461 1.00 96.50 100 GLN A CA 1
ATOM 805 C C . GLN A 1 100 ? -11.083 7.281 -5.365 1.00 96.50 100 GLN A C 1
ATOM 807 O O . GLN A 1 100 ? -11.913 8.189 -5.367 1.00 96.50 100 GLN A O 1
ATOM 812 N N . LEU A 1 101 ? -11.234 6.175 -6.096 1.00 95.31 101 LEU A N 1
ATOM 813 C CA . LEU A 1 101 ? -12.419 5.860 -6.899 1.00 95.31 101 LEU A CA 1
ATOM 814 C C . LEU A 1 101 ? -13.582 5.271 -6.076 1.00 95.31 101 LEU A C 1
ATOM 816 O O . LEU A 1 101 ? -14.628 4.965 -6.647 1.00 95.31 101 LEU A O 1
ATOM 820 N N . ASN A 1 102 ? -13.427 5.114 -4.755 1.00 95.88 102 ASN A N 1
ATOM 821 C CA . ASN A 1 102 ? -14.398 4.475 -3.857 1.00 95.88 102 ASN A CA 1
ATOM 822 C C . ASN A 1 102 ? -14.746 3.016 -4.243 1.00 95.88 102 ASN A C 1
ATOM 824 O O . ASN A 1 102 ? -15.825 2.509 -3.938 1.00 95.88 102 ASN A O 1
ATOM 828 N N . GLN A 1 103 ? -13.816 2.328 -4.904 1.00 97.31 103 GLN A N 1
ATOM 829 C CA . GLN A 1 103 ? -13.904 0.922 -5.304 1.00 97.31 103 GLN A CA 1
ATOM 830 C C . GLN A 1 103 ? -13.138 0.058 -4.293 1.00 97.31 103 GLN A C 1
ATOM 832 O O . GLN A 1 103 ? -12.001 -0.373 -4.498 1.00 97.31 103 GLN A O 1
ATOM 837 N N . LEU A 1 104 ? -13.743 -0.111 -3.114 1.00 97.94 104 LEU A N 1
ATOM 838 C CA . LEU A 1 104 ? -13.063 -0.672 -1.941 1.00 97.94 104 LEU A CA 1
ATOM 839 C C . LEU A 1 104 ? -12.726 -2.167 -2.083 1.00 97.94 104 LEU A C 1
ATOM 841 O O . LEU A 1 104 ? -11.747 -2.629 -1.495 1.00 97.94 104 LEU A O 1
ATOM 845 N N . SER A 1 105 ? -13.499 -2.927 -2.863 1.00 97.81 105 SER A N 1
ATOM 846 C CA . SER A 1 105 ? -13.255 -4.364 -3.073 1.00 97.81 105 SER A CA 1
ATOM 847 C C . SER A 1 105 ? -12.014 -4.597 -3.935 1.00 97.81 105 SER A C 1
ATOM 849 O O . SER A 1 105 ? -11.168 -5.433 -3.615 1.00 97.81 105 SER A O 1
ATOM 851 N N . GLU A 1 106 ? -11.873 -3.802 -4.989 1.00 98.00 106 GLU A N 1
ATOM 852 C CA . GLU A 1 106 ? -10.734 -3.758 -5.894 1.00 98.00 106 GLU A CA 1
ATOM 853 C C . GLU A 1 106 ? -9.493 -3.285 -5.136 1.00 98.00 106 GLU A C 1
ATOM 855 O O . GLU A 1 106 ? -8.468 -3.967 -5.142 1.00 98.00 106 GLU A O 1
ATOM 860 N N . ALA A 1 107 ? -9.605 -2.187 -4.380 1.00 98.62 107 ALA A N 1
ATOM 861 C CA . ALA A 1 107 ? -8.523 -1.696 -3.529 1.00 98.62 107 ALA A CA 1
ATOM 862 C C . ALA A 1 107 ? -8.018 -2.773 -2.554 1.00 98.62 107 ALA A C 1
ATOM 864 O O . ALA A 1 107 ? -6.811 -3.008 -2.452 1.00 98.62 107 ALA A O 1
ATOM 865 N N . LYS A 1 108 ? -8.936 -3.477 -1.876 1.00 98.56 108 LYS A N 1
ATOM 866 C CA . LYS A 1 108 ? -8.617 -4.604 -0.984 1.00 98.56 108 LYS A CA 1
ATOM 867 C C . LYS A 1 108 ? -7.847 -5.696 -1.727 1.00 98.56 108 LYS A C 1
ATOM 869 O O . LYS A 1 108 ? -6.836 -6.174 -1.214 1.00 98.56 108 LYS A O 1
ATOM 874 N N . TRP A 1 109 ? -8.286 -6.071 -2.929 1.00 98.44 109 TRP A N 1
ATOM 875 C CA . TRP A 1 109 ? -7.603 -7.076 -3.744 1.00 98.44 109 TRP A CA 1
ATOM 876 C C . TRP A 1 109 ? -6.170 -6.655 -4.093 1.00 98.44 109 TRP A C 1
ATOM 878 O O . TRP A 1 109 ? -5.238 -7.431 -3.880 1.00 98.44 109 TRP A O 1
ATOM 888 N N . PHE A 1 110 ? -5.968 -5.415 -4.546 1.00 98.75 110 PHE A N 1
ATOM 889 C CA . PHE A 1 110 ? -4.644 -4.913 -4.926 1.00 98.75 110 PHE A CA 1
ATOM 890 C C . PHE A 1 110 ? -3.686 -4.770 -3.739 1.00 98.75 110 PHE A C 1
ATOM 892 O O . PHE A 1 110 ? -2.516 -5.138 -3.859 1.00 98.75 110 PHE A O 1
ATOM 899 N N . PHE A 1 111 ? -4.164 -4.332 -2.570 1.00 98.81 111 PHE A N 1
ATOM 900 C CA . PHE A 1 111 ? -3.345 -4.336 -1.354 1.00 98.81 111 PHE A CA 1
ATOM 901 C C . PHE A 1 111 ? -2.909 -5.749 -0.956 1.00 98.81 111 PHE A C 1
ATOM 903 O O . PHE A 1 111 ? -1.756 -5.946 -0.575 1.00 98.81 111 PHE A O 1
ATOM 910 N N . LEU A 1 112 ? -3.791 -6.748 -1.082 1.00 98.69 112 LEU A N 1
ATOM 911 C CA . LEU A 1 112 ? -3.440 -8.146 -0.818 1.00 98.69 112 LEU A CA 1
ATOM 912 C C . LEU A 1 112 ? -2.384 -8.671 -1.802 1.00 98.69 112 LEU A C 1
ATOM 914 O O . LEU A 1 112 ? -1.444 -9.338 -1.370 1.00 98.69 112 LEU A O 1
ATOM 918 N N . GLN A 1 113 ? -2.491 -8.339 -3.095 1.00 98.56 113 GLN A N 1
ATOM 919 C CA . GLN A 1 113 ? -1.462 -8.696 -4.082 1.00 98.56 113 GLN A CA 1
ATOM 920 C C . GLN A 1 113 ? -0.119 -8.031 -3.767 1.00 98.56 113 GLN A C 1
ATOM 922 O O . GLN A 1 113 ? 0.914 -8.701 -3.751 1.00 98.56 113 GLN A O 1
ATOM 927 N N . SER A 1 114 ? -0.135 -6.730 -3.460 1.00 98.69 114 SER A N 1
ATOM 928 C CA . SER A 1 114 ? 1.064 -5.985 -3.071 1.00 98.69 114 SER A CA 1
ATOM 929 C C . SER A 1 114 ? 1.730 -6.610 -1.841 1.00 98.69 114 SER A C 1
ATOM 931 O O . SER A 1 114 ? 2.932 -6.853 -1.869 1.00 98.69 114 SER A O 1
ATOM 933 N N . ASN A 1 115 ? 0.947 -6.973 -0.818 1.00 98.56 115 ASN A N 1
ATOM 934 C CA . ASN A 1 115 ? 1.430 -7.664 0.380 1.00 98.56 115 ASN A CA 1
ATOM 935 C C . ASN A 1 115 ? 2.036 -9.037 0.099 1.00 98.56 115 ASN A C 1
ATOM 937 O O . ASN A 1 115 ? 3.038 -9.409 0.709 1.00 98.56 115 ASN A O 1
ATOM 941 N N . ASN A 1 116 ? 1.425 -9.817 -0.792 1.00 98.56 116 ASN A N 1
ATOM 942 C CA . ASN A 1 116 ? 1.953 -11.128 -1.148 1.00 98.56 116 ASN A CA 1
ATOM 943 C C . ASN A 1 116 ? 3.347 -11.002 -1.777 1.00 98.56 116 ASN A C 1
ATOM 945 O O . ASN A 1 116 ? 4.270 -11.706 -1.368 1.00 98.56 116 ASN A O 1
ATOM 949 N N . LEU A 1 117 ? 3.511 -10.062 -2.710 1.00 98.50 117 LEU A N 1
ATOM 950 C CA . LEU A 1 117 ? 4.795 -9.814 -3.356 1.00 98.50 117 LEU A CA 1
ATOM 951 C C . LEU A 1 117 ? 5.813 -9.184 -2.405 1.00 98.50 117 LEU A C 1
ATOM 953 O O . LEU A 1 117 ? 6.950 -9.644 -2.356 1.00 98.50 117 LEU A O 1
ATOM 957 N N . SER A 1 118 ? 5.429 -8.176 -1.618 1.00 98.50 118 SER A N 1
ATOM 958 C CA . SER A 1 118 ? 6.357 -7.497 -0.707 1.00 98.50 118 SER A CA 1
ATOM 959 C C . SER A 1 118 ? 6.936 -8.461 0.329 1.00 98.50 118 SER A C 1
ATOM 961 O O . SER A 1 118 ? 8.135 -8.411 0.587 1.00 98.50 118 SER A O 1
ATOM 963 N N . ARG A 1 119 ? 6.138 -9.411 0.837 1.00 98.25 119 ARG A N 1
ATOM 964 C CA . ARG A 1 119 ? 6.623 -10.491 1.715 1.00 98.25 119 ARG A CA 1
ATOM 965 C C . ARG A 1 119 ? 7.604 -11.422 1.013 1.00 98.25 119 ARG A C 1
ATOM 967 O O . ARG A 1 119 ? 8.635 -11.751 1.582 1.00 98.25 119 ARG A O 1
ATOM 974 N N . GLN A 1 120 ? 7.320 -11.823 -0.228 1.00 97.94 120 GLN A N 1
ATOM 975 C CA . GLN A 1 120 ? 8.246 -12.654 -1.012 1.00 97.94 120 GLN A CA 1
ATOM 976 C C . GLN A 1 120 ? 9.589 -11.956 -1.261 1.00 97.94 120 GLN A C 1
ATOM 978 O O . GLN A 1 120 ? 10.610 -12.626 -1.385 1.00 97.94 120 GLN A O 1
ATOM 983 N N . GLN A 1 121 ? 9.586 -10.622 -1.331 1.00 97.69 121 GLN A N 1
ATOM 984 C CA . GLN A 1 121 ? 10.790 -9.807 -1.493 1.00 97.69 121 GLN A CA 1
ATOM 985 C C . GLN A 1 121 ? 11.419 -9.368 -0.155 1.00 97.69 121 GLN A C 1
ATOM 987 O O . GLN A 1 121 ? 12.397 -8.629 -0.171 1.00 97.69 121 GLN A O 1
ATOM 992 N N . ASN A 1 122 ? 10.888 -9.800 0.998 1.00 97.31 122 ASN A N 1
ATOM 993 C CA . ASN A 1 122 ? 11.297 -9.345 2.339 1.00 97.31 122 ASN A CA 1
ATOM 994 C C . ASN A 1 122 ? 11.251 -7.811 2.516 1.00 97.31 122 ASN A C 1
ATOM 996 O O . ASN A 1 122 ? 12.030 -7.223 3.268 1.00 97.31 122 ASN A O 1
ATOM 1000 N N . ASN A 1 123 ? 10.342 -7.139 1.807 1.00 97.75 123 ASN A N 1
ATOM 1001 C CA . ASN A 1 123 ? 10.117 -5.704 1.930 1.00 97.75 123 ASN A CA 1
ATOM 1002 C C . ASN A 1 123 ? 9.094 -5.434 3.041 1.00 97.75 123 ASN A C 1
ATOM 1004 O O . ASN A 1 123 ? 7.904 -5.189 2.806 1.00 97.75 123 ASN A O 1
ATOM 1008 N N . ASP A 1 124 ? 9.571 -5.499 4.280 1.00 97.81 124 ASP A N 1
ATOM 1009 C CA . ASP A 1 124 ? 8.716 -5.381 5.461 1.00 97.81 124 ASP A CA 1
ATOM 1010 C C . ASP A 1 124 ? 8.161 -3.965 5.640 1.00 97.81 124 ASP A C 1
ATOM 1012 O O . ASP A 1 124 ? 7.021 -3.814 6.072 1.00 97.81 124 ASP A O 1
ATOM 1016 N N . ARG A 1 125 ? 8.892 -2.919 5.220 1.00 97.25 125 ARG A N 1
ATOM 1017 C CA . ARG A 1 125 ? 8.382 -1.533 5.231 1.00 97.25 125 ARG A CA 1
ATOM 1018 C C . ARG A 1 125 ? 7.144 -1.386 4.355 1.00 97.25 125 ARG A C 1
ATOM 1020 O O . ARG A 1 125 ? 6.141 -0.833 4.806 1.00 97.25 125 ARG A O 1
ATOM 1027 N N . LEU A 1 126 ? 7.195 -1.890 3.119 1.00 98.19 126 LEU A N 1
ATOM 1028 C CA . LEU A 1 126 ? 6.042 -1.846 2.222 1.00 98.19 126 LEU A CA 1
ATOM 1029 C C . LEU A 1 126 ? 4.896 -2.709 2.758 1.00 98.19 126 LEU A C 1
ATOM 1031 O O . LEU A 1 126 ? 3.748 -2.274 2.732 1.00 98.19 126 LEU A O 1
ATOM 1035 N N . THR A 1 127 ? 5.206 -3.886 3.310 1.00 98.69 127 THR A N 1
ATOM 1036 C CA . THR A 1 127 ? 4.198 -4.775 3.907 1.00 98.69 127 THR A CA 1
ATOM 1037 C C . THR A 1 127 ? 3.472 -4.100 5.079 1.00 98.69 127 THR A C 1
ATOM 1039 O O . THR A 1 127 ? 2.245 -4.123 5.130 1.00 98.69 127 THR A O 1
ATOM 1042 N N . ILE A 1 128 ? 4.190 -3.425 5.986 1.00 98.56 128 ILE A N 1
ATOM 1043 C CA . ILE A 1 128 ? 3.591 -2.642 7.084 1.00 98.56 128 ILE A CA 1
ATOM 1044 C C . ILE A 1 128 ? 2.697 -1.530 6.532 1.00 98.56 128 ILE A C 1
ATOM 1046 O O . ILE A 1 128 ? 1.548 -1.398 6.956 1.00 98.56 128 ILE A O 1
ATOM 1050 N N . ALA A 1 129 ? 3.198 -0.743 5.576 1.00 98.19 129 ALA A N 1
ATOM 1051 C CA . ALA A 1 129 ? 2.441 0.362 4.993 1.00 98.19 129 ALA A CA 1
ATOM 1052 C C . ALA A 1 129 ? 1.139 -0.124 4.332 1.00 98.19 129 ALA A C 1
ATOM 1054 O O . ALA A 1 129 ? 0.070 0.446 4.546 1.00 98.19 129 ALA A O 1
ATOM 1055 N N . ASN A 1 130 ? 1.216 -1.218 3.579 1.00 98.56 130 ASN A N 1
ATOM 1056 C CA . ASN A 1 130 ? 0.067 -1.866 2.963 1.00 98.56 130 ASN A CA 1
ATOM 1057 C C . ASN A 1 130 ? -0.928 -2.418 3.987 1.00 98.56 130 ASN A C 1
ATOM 1059 O O . ASN A 1 130 ? -2.124 -2.266 3.778 1.00 98.56 130 ASN A O 1
ATOM 1063 N N . LEU A 1 131 ? -0.476 -3.061 5.071 1.00 98.75 131 LEU A N 1
ATOM 1064 C CA . LEU A 1 131 ? -1.360 -3.568 6.130 1.00 98.75 131 LEU A CA 1
ATOM 1065 C C . LEU A 1 131 ? -2.126 -2.430 6.818 1.00 98.75 131 LEU A C 1
ATOM 1067 O O . LEU A 1 131 ? -3.327 -2.550 7.057 1.00 98.75 131 LEU A O 1
ATOM 1071 N N . ILE A 1 132 ? -1.463 -1.296 7.067 1.00 98.38 132 ILE A N 1
ATOM 1072 C CA . ILE A 1 132 ? -2.119 -0.099 7.605 1.00 98.38 132 ILE A CA 1
ATOM 1073 C C . ILE A 1 132 ? -3.208 0.394 6.646 1.00 98.38 132 ILE A C 1
ATOM 1075 O O . ILE A 1 132 ? -4.337 0.628 7.076 1.00 98.38 132 ILE A O 1
ATOM 1079 N N . GLU A 1 133 ? -2.912 0.534 5.355 1.00 98.38 133 GLU A N 1
ATOM 1080 C CA . GLU A 1 133 ? -3.907 1.015 4.389 1.00 98.38 133 GLU A CA 1
ATOM 1081 C C . GLU A 1 133 ? -5.031 0.001 4.140 1.00 98.38 133 GLU A C 1
ATOM 1083 O O . GLU A 1 133 ? -6.205 0.369 4.100 1.00 98.38 133 GLU A O 1
ATOM 1088 N N . LEU A 1 134 ? -4.705 -1.290 4.073 1.00 98.50 134 LEU A N 1
ATOM 1089 C CA . LEU A 1 134 ? -5.677 -2.374 3.963 1.00 98.50 134 LEU A CA 1
ATOM 1090 C C . LEU A 1 134 ? -6.638 -2.390 5.156 1.00 98.50 134 LEU A C 1
ATOM 1092 O O . LEU A 1 134 ? -7.834 -2.612 4.965 1.00 98.50 134 LEU A O 1
ATOM 1096 N N . SER A 1 135 ? -6.151 -2.095 6.366 1.00 98.19 135 SER A N 1
ATOM 1097 C CA . SER A 1 135 ? -7.007 -1.972 7.546 1.00 98.19 135 SER A CA 1
ATOM 1098 C C . SER A 1 135 ? -8.015 -0.826 7.414 1.00 98.19 135 SER A C 1
ATOM 1100 O O . SER A 1 135 ? -9.180 -1.015 7.759 1.00 98.19 135 SER A O 1
ATOM 1102 N N . ASN A 1 136 ? -7.620 0.317 6.831 1.00 97.25 136 ASN A N 1
ATOM 1103 C CA . ASN A 1 136 ? -8.533 1.433 6.558 1.00 97.25 136 ASN A CA 1
ATOM 1104 C C . ASN A 1 136 ? -9.606 1.014 5.537 1.00 97.25 136 ASN A C 1
ATOM 1106 O O . ASN A 1 136 ? -10.786 1.307 5.720 1.00 97.25 136 ASN A O 1
ATOM 1110 N N . VAL A 1 137 ? -9.215 0.289 4.481 1.00 98.12 137 VAL A N 1
ATOM 1111 C CA . VAL A 1 137 ? -10.154 -0.236 3.475 1.00 98.12 137 VAL A CA 1
ATOM 1112 C C . VAL A 1 137 ? -11.138 -1.223 4.105 1.00 98.12 137 VAL A C 1
ATOM 1114 O O . VAL A 1 137 ? -12.346 -1.098 3.920 1.00 98.12 137 VAL A O 1
ATOM 1117 N N . LYS A 1 138 ? -10.650 -2.184 4.897 1.00 97.81 138 LYS A N 1
ATOM 1118 C CA . LYS A 1 138 ? -11.489 -3.167 5.600 1.00 97.81 138 LYS A CA 1
ATOM 1119 C C . LYS A 1 138 ? -12.430 -2.499 6.601 1.00 97.81 138 LYS A C 1
ATOM 1121 O O . LYS A 1 138 ? -13.600 -2.858 6.664 1.00 97.81 138 LYS A O 1
ATOM 1126 N N . GLN A 1 139 ? -11.956 -1.494 7.331 1.00 96.06 139 GLN A N 1
ATOM 1127 C CA . GLN A 1 139 ? -12.781 -0.682 8.221 1.00 96.06 139 GLN A CA 1
ATOM 1128 C C . GLN A 1 139 ? -13.903 0.031 7.455 1.00 96.06 139 GLN A C 1
ATOM 1130 O O . GLN A 1 139 ? -15.045 -0.000 7.904 1.00 96.06 139 GLN A O 1
ATOM 1135 N N . ALA A 1 140 ? -13.603 0.627 6.296 1.00 94.75 140 ALA A N 1
ATOM 1136 C CA . ALA A 1 140 ? -14.599 1.291 5.454 1.00 94.75 140 ALA A CA 1
ATOM 1137 C C . ALA A 1 140 ? -15.654 0.318 4.892 1.00 94.75 140 ALA A C 1
ATOM 1139 O O . ALA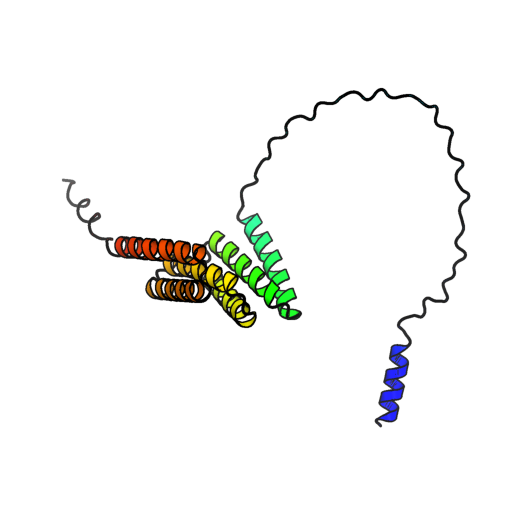 A 1 140 ? -16.805 0.702 4.713 1.00 94.75 140 ALA A O 1
ATOM 1140 N N . ILE A 1 141 ? -15.282 -0.947 4.670 1.00 94.62 141 ILE A N 1
ATOM 1141 C CA . ILE A 1 141 ? -16.207 -2.030 4.290 1.00 94.62 141 ILE A CA 1
ATOM 1142 C C . ILE A 1 141 ? -17.053 -2.513 5.490 1.00 94.62 141 ILE A C 1
ATOM 1144 O O . ILE A 1 141 ? -18.122 -3.085 5.297 1.00 94.62 141 ILE A O 1
ATOM 1148 N N . GLY A 1 142 ? -16.610 -2.268 6.729 1.00 93.06 142 GLY A N 1
ATOM 1149 C CA . GLY A 1 142 ? -17.244 -2.756 7.963 1.00 93.06 142 GLY A CA 1
ATOM 1150 C C . GLY A 1 142 ? -16.588 -4.009 8.564 1.00 93.06 142 GLY A C 1
ATOM 1151 O O . GLY A 1 142 ? -17.020 -4.495 9.610 1.00 93.06 142 GLY A O 1
ATOM 1152 N N . ASP A 1 143 ? -15.499 -4.501 7.970 1.00 95.44 143 ASP A N 1
ATOM 1153 C CA . ASP A 1 143 ? -14.734 -5.674 8.411 1.00 95.44 143 ASP A CA 1
ATOM 1154 C C . ASP A 1 143 ? -13.780 -5.335 9.585 1.00 95.44 143 ASP A C 1
ATOM 1156 O O . ASP A 1 143 ? -12.564 -5.544 9.513 1.00 95.44 143 ASP A O 1
ATOM 1160 N N . PHE A 1 144 ? -14.304 -4.810 10.701 1.00 95.81 144 PHE A N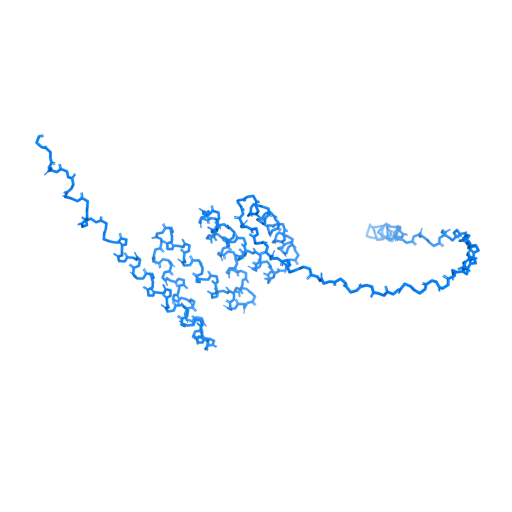 1
ATOM 1161 C CA . PHE A 1 144 ? -13.486 -4.319 11.827 1.00 95.81 144 PHE A CA 1
ATOM 1162 C C . PHE A 1 144 ? -12.550 -5.378 12.433 1.00 95.81 144 PHE A C 1
ATOM 1164 O O . PHE A 1 144 ? -11.439 -5.050 12.841 1.00 95.81 144 PHE A O 1
ATOM 1171 N N . SER A 1 145 ? -12.977 -6.645 12.489 1.00 95.94 145 SER A N 1
ATOM 1172 C CA . SER A 1 145 ? -12.149 -7.737 13.024 1.00 95.94 145 SER A CA 1
ATOM 1173 C C . SER A 1 145 ? -10.917 -7.996 12.157 1.00 95.94 145 SER A C 1
ATOM 1175 O O . SER A 1 145 ? -9.823 -8.176 12.683 1.00 95.94 145 SER A O 1
ATOM 1177 N N . LEU A 1 146 ? -11.083 -7.998 10.831 1.00 97.12 146 LEU A N 1
ATOM 1178 C CA . LEU A 1 146 ? -9.977 -8.225 9.899 1.00 97.12 146 LEU A CA 1
ATOM 1179 C C . LEU A 1 146 ? -9.049 -7.008 9.833 1.00 97.12 146 LEU A C 1
ATOM 1181 O O . LEU A 1 146 ? -7.844 -7.171 9.688 1.00 97.12 146 LEU A O 1
ATOM 1185 N N . ALA A 1 147 ? -9.598 -5.796 9.952 1.00 98.06 147 ALA A N 1
ATOM 1186 C CA . ALA A 1 147 ? -8.801 -4.577 10.043 1.00 98.06 147 ALA A CA 1
ATOM 1187 C C . ALA A 1 147 ? -7.931 -4.557 11.312 1.00 98.06 147 ALA A C 1
ATOM 1189 O O . ALA A 1 147 ? -6.764 -4.177 11.257 1.00 98.06 147 ALA A O 1
ATOM 1190 N N . GLN A 1 148 ? -8.473 -5.009 12.448 1.00 97.88 148 GLN A N 1
ATOM 1191 C CA . GLN A 1 148 ? -7.711 -5.120 13.691 1.00 97.88 148 GLN A CA 1
ATOM 1192 C C . GLN A 1 148 ? -6.565 -6.136 13.569 1.00 97.88 148 GLN A C 1
ATOM 1194 O O . GLN A 1 148 ? -5.450 -5.827 13.983 1.00 97.88 148 GLN A O 1
ATOM 1199 N N . GLN A 1 149 ? -6.816 -7.300 12.962 1.00 98.31 149 GLN A N 1
ATOM 1200 C CA . GLN A 1 149 ? -5.783 -8.317 12.727 1.00 98.31 149 GLN A CA 1
ATOM 1201 C C . GLN A 1 149 ? -4.624 -7.779 11.877 1.00 98.31 149 GLN A C 1
ATOM 1203 O O . GLN A 1 149 ? -3.467 -7.955 12.251 1.00 98.31 149 GLN A O 1
ATOM 1208 N N . ASP A 1 150 ? -4.919 -7.063 10.785 1.00 98.56 150 ASP A N 1
ATOM 1209 C CA . ASP A 1 150 ? -3.877 -6.464 9.938 1.00 98.56 150 ASP A CA 1
ATOM 1210 C C . ASP A 1 150 ? -3.018 -5.447 10.708 1.00 98.56 150 ASP A C 1
ATOM 1212 O O . ASP A 1 150 ? -1.800 -5.395 10.535 1.00 98.56 150 ASP A O 1
ATOM 1216 N N . LEU A 1 151 ? -3.638 -4.626 11.566 1.00 98.50 151 LEU A N 1
ATOM 1217 C CA . LEU A 1 151 ? -2.918 -3.640 12.377 1.00 98.50 151 LEU A CA 1
ATOM 1218 C C . LEU A 1 151 ? -2.069 -4.297 13.467 1.00 98.50 151 LEU A C 1
ATOM 1220 O O . LEU A 1 151 ? -0.972 -3.824 13.757 1.00 98.50 151 LEU A O 1
ATOM 1224 N N . GLU A 1 152 ? -2.553 -5.370 14.086 1.00 98.31 152 GLU A N 1
ATOM 1225 C CA . GLU A 1 152 ? -1.774 -6.132 15.063 1.00 98.31 152 GLU A CA 1
ATOM 1226 C C . GLU A 1 152 ? -0.546 -6.765 14.405 1.00 98.31 152 GLU A C 1
ATOM 1228 O O . GLU A 1 152 ? 0.563 -6.593 14.913 1.00 98.31 152 GLU A O 1
ATOM 1233 N N . GLU A 1 153 ? -0.713 -7.369 13.226 1.00 98.38 153 GLU A N 1
ATOM 1234 C CA . GLU A 1 153 ? 0.402 -7.897 12.440 1.00 98.38 153 GLU A CA 1
ATOM 1235 C C . GLU A 1 153 ? 1.406 -6.795 12.065 1.00 98.38 153 GLU A C 1
ATOM 1237 O O . GLU A 1 153 ? 2.606 -6.940 12.303 1.00 98.38 153 GLU A O 1
ATOM 1242 N N . ALA A 1 154 ? 0.931 -5.656 11.549 1.00 98.56 154 ALA A N 1
ATOM 1243 C CA . ALA A 1 154 ? 1.790 -4.524 11.200 1.00 98.56 154 ALA A CA 1
ATOM 1244 C C . ALA A 1 154 ? 2.598 -4.017 12.406 1.00 98.56 154 ALA A C 1
ATOM 1246 O O . ALA A 1 154 ? 3.788 -3.714 12.285 1.00 98.56 154 ALA A O 1
ATOM 1247 N N . ARG A 1 155 ? 1.968 -3.952 13.587 1.00 98.44 155 ARG A N 1
ATOM 1248 C CA . ARG A 1 155 ? 2.625 -3.550 14.836 1.00 98.44 155 ARG A CA 1
ATOM 1249 C C . ARG A 1 155 ? 3.713 -4.537 15.237 1.00 98.44 155 ARG A C 1
ATOM 1251 O O . ARG A 1 155 ? 4.777 -4.110 15.679 1.00 98.44 155 ARG A O 1
ATOM 1258 N N . ASP A 1 156 ? 3.435 -5.829 15.139 1.00 98.38 156 ASP A N 1
ATOM 1259 C CA . ASP A 1 156 ? 4.360 -6.869 15.577 1.00 98.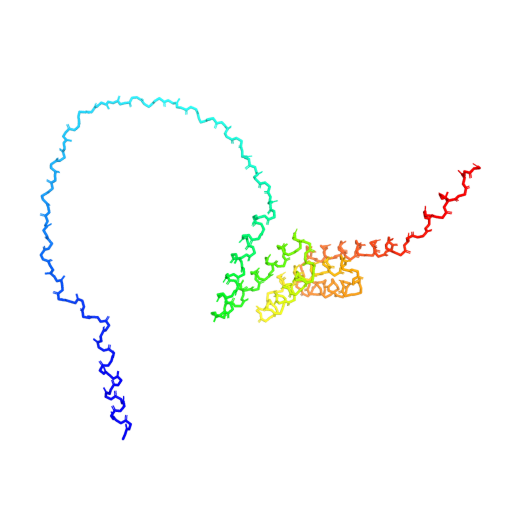38 156 ASP A CA 1
ATOM 1260 C C . ASP A 1 156 ? 5.566 -6.954 14.632 1.00 98.38 156 ASP A C 1
ATOM 1262 O O . ASP A 1 156 ? 6.704 -7.002 15.100 1.00 98.38 156 ASP A O 1
ATOM 1266 N N . MET A 1 157 ? 5.359 -6.802 13.319 1.00 98.19 157 MET A N 1
ATOM 1267 C CA . MET A 1 157 ? 6.462 -6.637 12.364 1.00 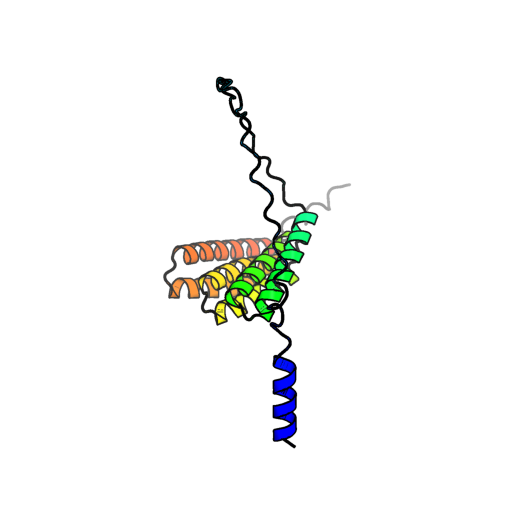98.19 157 MET A CA 1
ATOM 1268 C C . MET A 1 157 ? 7.298 -5.382 12.662 1.00 98.19 157 MET A C 1
ATOM 1270 O O . MET A 1 157 ? 8.525 -5.459 12.714 1.00 98.19 157 MET A O 1
ATOM 1274 N N . ALA A 1 158 ? 6.663 -4.235 12.931 1.00 98.12 158 ALA A N 1
ATOM 1275 C CA . ALA A 1 158 ? 7.378 -3.003 13.279 1.00 98.12 158 ALA A CA 1
ATOM 1276 C C . ALA A 1 158 ? 8.209 -3.147 14.568 1.00 98.12 158 ALA A C 1
ATOM 1278 O O . ALA A 1 158 ? 9.329 -2.638 14.648 1.00 98.12 158 ALA A O 1
ATOM 1279 N N . LYS A 1 159 ? 7.683 -3.862 15.573 1.00 98.12 159 LYS A N 1
ATOM 1280 C CA . LYS A 1 159 ? 8.400 -4.182 16.817 1.00 98.12 159 LYS A CA 1
ATOM 1281 C C . LYS A 1 159 ? 9.611 -5.067 16.567 1.00 98.12 159 LYS A C 1
ATOM 1283 O O . LYS A 1 159 ? 10.671 -4.768 17.106 1.00 98.12 159 LYS A O 1
ATOM 1288 N N . ASN A 1 160 ? 9.474 -6.096 15.733 1.00 97.69 160 ASN A N 1
ATOM 1289 C CA . ASN A 1 160 ? 10.580 -6.995 15.394 1.00 97.69 160 ASN A CA 1
ATOM 1290 C C . ASN A 1 160 ? 11.762 -6.235 14.771 1.00 97.69 160 ASN A C 1
ATOM 1292 O O . ASN A 1 160 ? 12.915 -6.557 15.045 1.00 97.69 160 ASN A O 1
ATOM 1296 N N . HIS A 1 161 ? 11.478 -5.178 14.003 1.00 96.81 161 HIS A N 1
ATOM 1297 C CA . HIS A 1 161 ? 12.490 -4.303 13.401 1.00 96.81 161 HIS A CA 1
ATOM 1298 C C . HIS A 1 161 ? 12.895 -3.092 14.253 1.00 96.81 161 HIS A C 1
ATOM 1300 O O . HIS A 1 161 ? 13.762 -2.318 13.849 1.00 96.81 161 HIS A O 1
ATOM 1306 N N . ASN A 1 162 ? 12.289 -2.900 15.428 1.00 97.19 162 ASN A N 1
ATOM 1307 C CA . ASN A 1 162 ? 12.458 -1.713 16.275 1.00 97.19 162 ASN A CA 1
ATOM 1308 C C . ASN A 1 162 ? 12.130 -0.374 15.573 1.00 97.19 162 ASN A C 1
ATOM 1310 O O . ASN A 1 162 ? 12.697 0.670 15.906 1.00 97.19 162 ASN A O 1
ATOM 1314 N N . TRP A 1 163 ? 11.196 -0.368 14.618 1.00 97.75 163 TRP A N 1
ATOM 1315 C CA . TRP A 1 163 ? 10.772 0.842 13.904 1.00 97.75 163 TRP A CA 1
ATOM 1316 C C . TRP A 1 163 ? 9.740 1.634 14.709 1.00 97.75 163 TRP A C 1
ATOM 1318 O O . TRP A 1 163 ? 8.532 1.489 14.536 1.00 97.75 163 TRP A O 1
ATOM 1328 N N . GLN A 1 164 ? 10.229 2.496 15.602 1.00 96.88 164 GLN A N 1
ATOM 1329 C CA . GLN A 1 164 ? 9.391 3.250 16.543 1.00 96.88 164 GLN A CA 1
ATOM 1330 C C . GLN A 1 164 ? 8.334 4.129 15.862 1.00 96.88 164 GLN A C 1
ATOM 1332 O O . GLN A 1 164 ? 7.199 4.188 16.339 1.00 96.88 164 GLN A O 1
ATOM 1337 N N . ASP A 1 165 ? 8.669 4.756 14.734 1.00 96.31 165 ASP A N 1
ATOM 1338 C CA . ASP A 1 165 ? 7.732 5.601 13.985 1.00 96.31 165 ASP A CA 1
ATOM 1339 C C . ASP A 1 165 ? 6.523 4.797 13.484 1.00 96.31 165 ASP A C 1
ATOM 1341 O O . ASP A 1 165 ? 5.376 5.218 13.655 1.00 96.31 165 ASP A O 1
ATOM 1345 N N . ASP A 1 166 ? 6.766 3.596 12.951 1.00 95.75 166 ASP A N 1
ATOM 1346 C CA . ASP A 1 166 ? 5.713 2.702 12.465 1.00 95.75 166 ASP A CA 1
ATOM 1347 C C . ASP A 1 166 ? 4.877 2.157 13.629 1.00 95.75 166 ASP A C 1
ATOM 1349 O O . ASP A 1 166 ? 3.651 2.133 13.551 1.00 95.75 166 ASP A O 1
ATOM 1353 N N . ILE A 1 167 ? 5.506 1.802 14.757 1.00 97.69 167 ILE A N 1
ATOM 1354 C CA . ILE A 1 167 ? 4.793 1.363 15.970 1.00 97.69 167 ILE A CA 1
ATOM 1355 C C . ILE A 1 167 ? 3.815 2.449 16.439 1.00 97.69 167 ILE A C 1
ATOM 1357 O O . ILE A 1 167 ? 2.659 2.154 16.761 1.00 97.69 167 ILE A O 1
ATOM 1361 N N . GLN A 1 168 ? 4.255 3.710 16.471 1.00 97.12 168 GLN A N 1
ATOM 1362 C CA . GLN A 1 168 ? 3.403 4.833 16.857 1.00 97.12 168 GLN A CA 1
ATOM 1363 C C . GLN A 1 168 ? 2.292 5.088 15.835 1.00 97.12 168 GLN A C 1
ATOM 1365 O O . GLN A 1 168 ? 1.152 5.347 16.229 1.00 97.12 168 GLN A O 1
ATOM 1370 N N . ALA A 1 169 ? 2.599 5.005 14.539 1.00 96.00 169 ALA A N 1
ATOM 1371 C CA . ALA A 1 169 ? 1.612 5.160 13.477 1.00 96.00 169 ALA A CA 1
ATOM 1372 C C . ALA A 1 169 ? 0.514 4.090 13.573 1.00 96.00 169 ALA A C 1
ATOM 1374 O O . ALA A 1 169 ? -0.671 4.426 13.579 1.00 96.00 169 ALA A O 1
ATOM 1375 N N . VAL A 1 170 ? 0.897 2.821 13.735 1.00 97.69 170 VAL A N 1
ATOM 1376 C CA . VAL A 1 170 ? -0.034 1.698 13.891 1.00 97.69 170 VAL A CA 1
ATOM 1377 C C . VAL A 1 170 ? -0.864 1.843 15.165 1.00 97.69 170 VAL A C 1
ATOM 1379 O O . VAL A 1 170 ? -2.079 1.659 15.124 1.00 97.69 170 VAL A O 1
ATOM 1382 N N . LYS A 1 171 ? -0.257 2.250 16.287 1.00 97.25 171 LYS A N 1
ATOM 1383 C CA . LYS A 1 171 ? -0.989 2.487 17.542 1.00 97.25 171 LYS A CA 1
ATOM 1384 C C . LYS A 1 171 ? -2.111 3.513 17.363 1.00 97.25 171 LYS A C 1
ATOM 1386 O O . LYS A 1 171 ? -3.249 3.230 17.718 1.00 97.25 171 LYS A O 1
ATOM 1391 N N . LYS A 1 172 ? -1.817 4.656 16.730 1.00 96.81 172 LYS A N 1
ATOM 1392 C CA . LYS A 1 172 ? -2.833 5.682 16.429 1.00 96.81 172 LYS A CA 1
ATOM 1393 C C . LYS A 1 172 ? -3.985 5.115 15.591 1.00 96.81 172 LYS A C 1
ATOM 1395 O O . LYS A 1 172 ? -5.138 5.479 15.801 1.00 96.81 172 LYS A O 1
ATOM 1400 N N . ARG A 1 173 ? -3.687 4.223 14.640 1.00 96.44 173 ARG A N 1
ATOM 1401 C CA . ARG A 1 173 ? -4.703 3.575 13.794 1.00 96.44 173 ARG A CA 1
ATOM 1402 C C . ARG A 1 173 ? -5.575 2.599 14.582 1.00 96.44 173 ARG A C 1
ATOM 1404 O O . ARG A 1 173 ? -6.788 2.622 14.398 1.00 96.44 173 ARG A O 1
ATOM 1411 N N . ILE A 1 174 ? -4.991 1.815 15.490 1.00 96.75 174 ILE A N 1
ATOM 1412 C CA . ILE A 1 174 ? -5.734 0.912 16.385 1.00 96.75 174 ILE A CA 1
ATOM 1413 C C . ILE A 1 174 ? -6.705 1.706 17.267 1.00 96.75 174 ILE A C 1
ATOM 1415 O O . ILE A 1 174 ? -7.882 1.352 17.350 1.00 96.75 174 ILE A O 1
ATOM 1419 N N . ASP A 1 175 ? -6.244 2.804 17.869 1.00 95.06 175 ASP A N 1
ATOM 1420 C CA . ASP A 1 175 ? -7.079 3.652 18.728 1.00 95.06 175 ASP A CA 1
ATOM 1421 C C . ASP A 1 175 ? -8.267 4.237 17.933 1.00 95.06 175 ASP A C 1
ATOM 1423 O O . ASP A 1 175 ? -9.423 4.155 18.356 1.00 95.06 175 ASP A O 1
ATOM 1427 N N . ASN A 1 176 ? -8.013 4.736 16.716 1.00 94.25 176 ASN A N 1
ATOM 1428 C CA . ASN A 1 176 ? -9.062 5.234 15.819 1.00 94.25 176 ASN A CA 1
ATOM 1429 C C . ASN A 1 176 ? -10.063 4.137 15.410 1.00 94.25 176 ASN A C 1
ATOM 1431 O O . ASN A 1 176 ? -11.271 4.387 15.340 1.00 94.25 176 ASN A O 1
ATOM 1435 N N . LEU A 1 177 ? -9.592 2.912 15.164 1.00 94.25 177 LEU A N 1
ATOM 1436 C CA . LEU A 1 177 ? -10.451 1.775 14.832 1.00 94.25 177 LEU A CA 1
ATOM 1437 C C . LEU A 1 177 ? -11.414 1.455 15.984 1.00 94.25 177 LEU A C 1
ATOM 1439 O O . LEU A 1 177 ? -12.602 1.245 15.746 1.00 94.25 177 LEU A O 1
ATOM 1443 N N . GLN A 1 178 ? -10.948 1.491 17.233 1.00 92.25 178 GLN A N 1
ATOM 1444 C CA . GLN A 1 178 ? -11.813 1.276 18.398 1.00 92.25 178 GLN A CA 1
ATOM 1445 C C . GLN A 1 178 ? -12.890 2.359 18.518 1.00 92.25 178 GLN A C 1
ATOM 1447 O O . GLN A 1 178 ? -14.063 2.041 18.718 1.00 92.25 178 GLN A O 1
ATOM 1452 N N . LEU A 1 179 ? -12.517 3.629 18.332 1.00 90.88 179 LEU A N 1
ATOM 1453 C CA . LEU A 1 179 ? -13.460 4.750 18.373 1.00 90.88 179 LEU A CA 1
ATOM 1454 C C . LEU A 1 179 ? -14.546 4.626 17.300 1.00 90.88 179 LEU A C 1
ATOM 1456 O O . LEU A 1 179 ? -15.733 4.763 17.594 1.00 90.88 179 LEU A O 1
ATOM 1460 N N . THR A 1 180 ? -14.153 4.322 16.063 1.00 90.69 180 THR A N 1
ATOM 1461 C CA . THR A 1 180 ? -15.105 4.154 14.952 1.00 90.69 180 THR A CA 1
ATOM 1462 C C . THR A 1 180 ? -16.016 2.943 15.138 1.00 90.69 180 THR A C 1
ATOM 1464 O O . THR A 1 180 ? -17.212 3.049 14.882 1.00 90.69 180 THR A O 1
ATOM 1467 N N . LYS A 1 181 ? -15.498 1.825 15.661 1.00 90.12 181 LYS A N 1
ATOM 1468 C CA . LYS A 1 181 ? -16.305 0.655 16.020 1.00 90.12 181 LYS A CA 1
ATOM 1469 C C . LYS A 1 181 ? -17.347 1.009 17.082 1.00 90.12 181 LYS A C 1
ATOM 1471 O O . LYS A 1 181 ? -18.511 0.658 16.935 1.00 90.12 181 LYS A O 1
ATOM 1476 N N . LEU A 1 182 ? -16.960 1.741 18.130 1.00 88.94 182 LEU A N 1
ATOM 1477 C CA . LEU A 1 182 ? -17.896 2.205 19.161 1.00 88.94 182 LEU A CA 1
ATOM 1478 C C . LEU A 1 182 ? -18.954 3.163 18.599 1.00 88.94 182 LEU A C 1
ATOM 1480 O O . LEU A 1 182 ? -20.106 3.096 19.017 1.00 88.94 182 LEU A O 1
ATOM 1484 N N . ALA A 1 183 ? -18.584 4.037 17.659 1.00 87.19 183 ALA A N 1
ATOM 1485 C CA . ALA A 1 183 ? -19.530 4.918 16.978 1.00 87.19 183 ALA A CA 1
ATOM 1486 C C . ALA A 1 183 ? -20.527 4.125 16.115 1.00 87.19 183 ALA A C 1
ATOM 1488 O O . ALA A 1 183 ? -21.726 4.378 16.187 1.00 87.19 183 ALA A O 1
ATOM 1489 N N . ALA A 1 184 ? -20.052 3.118 15.375 1.00 82.69 184 ALA A N 1
ATOM 1490 C CA . ALA A 1 184 ? -20.891 2.238 14.562 1.00 82.69 184 ALA A CA 1
ATOM 1491 C C . ALA A 1 184 ? -21.878 1.401 15.399 1.00 82.69 184 ALA A C 1
ATOM 1493 O O . ALA A 1 184 ? -22.956 1.072 14.918 1.00 82.69 184 ALA A O 1
ATOM 1494 N N . LEU A 1 185 ? -21.542 1.091 16.658 1.00 82.06 185 LEU A N 1
ATOM 1495 C CA . LEU A 1 185 ? -22.414 0.379 17.605 1.00 82.06 185 LEU A CA 1
ATOM 1496 C C . LEU A 1 185 ? -23.456 1.276 18.302 1.00 82.06 185 LEU A C 1
ATOM 1498 O O . LEU A 1 185 ? -24.353 0.753 18.960 1.00 82.06 185 LEU A O 1
ATOM 1502 N N . LYS A 1 186 ? -23.391 2.608 18.144 1.00 76.25 186 LYS A N 1
ATOM 1503 C CA . LYS A 1 186 ? -24.360 3.572 18.707 1.00 76.25 186 LYS A CA 1
ATOM 1504 C C . LYS A 1 186 ? -25.389 4.149 17.696 1.00 76.25 186 LYS A C 1
ATOM 1506 O O . LYS A 1 186 ? -25.652 5.351 17.778 1.00 76.25 186 LYS A O 1
ATOM 1511 N N . PRO A 1 187 ? -26.019 3.392 16.770 1.00 62.28 187 PRO A N 1
ATOM 1512 C CA . PRO A 1 187 ? -26.954 3.996 15.817 1.00 62.28 187 PRO A CA 1
ATOM 1513 C C . PRO A 1 187 ? -28.300 4.466 16.410 1.00 62.28 187 PRO A C 1
ATOM 1515 O O . PRO A 1 187 ? -28.971 5.274 15.776 1.00 62.28 187 PRO A O 1
ATOM 1518 N N . GLU A 1 188 ? -28.719 4.023 17.605 1.00 53.50 188 GLU A N 1
ATOM 1519 C CA . GLU A 1 188 ? -30.139 4.141 18.013 1.00 53.50 188 GLU A CA 1
ATOM 1520 C C . GLU A 1 188 ? -30.492 5.183 19.092 1.00 53.50 188 GLU A C 1
ATOM 1522 O O . GLU A 1 188 ? -31.664 5.357 19.417 1.00 53.50 188 GLU A O 1
ATOM 1527 N N . ALA A 1 189 ? -29.547 5.955 19.633 1.00 52.41 189 ALA A N 1
ATOM 1528 C CA . ALA A 1 189 ? -29.888 6.933 20.681 1.00 52.41 189 ALA A CA 1
ATOM 1529 C C . ALA A 1 189 ? -30.552 8.235 20.159 1.00 52.41 189 ALA A C 1
ATOM 1531 O O . ALA A 1 189 ? -30.962 9.069 20.966 1.00 52.41 189 ALA A O 1
ATOM 1532 N N . GLY A 1 190 ? -30.651 8.435 18.835 1.00 53.16 190 GLY A N 1
ATOM 1533 C CA . GLY A 1 190 ? -31.003 9.734 18.232 1.00 53.16 190 GLY A CA 1
ATOM 1534 C C . GLY A 1 190 ? -32.233 9.785 17.317 1.00 53.16 190 GLY A C 1
ATOM 1535 O O . GLY A 1 190 ? -32.733 10.879 17.073 1.00 53.16 190 GLY A O 1
ATOM 1536 N N . PHE A 1 191 ? -32.761 8.656 16.831 1.00 48.97 191 PHE A N 1
ATOM 1537 C CA . PHE A 1 191 ? -33.862 8.661 15.846 1.00 48.97 191 PHE A CA 1
ATOM 1538 C C . PHE A 1 191 ? -35.259 8.387 16.438 1.00 48.97 191 PHE A C 1
ATOM 1540 O O . PHE A 1 191 ? -36.260 8.513 15.740 1.00 48.97 191 PHE A O 1
ATOM 1547 N N . GLY A 1 192 ? -35.364 8.098 17.741 1.00 47.41 192 GLY A N 1
ATOM 1548 C CA . GLY A 1 192 ? -36.626 7.747 18.411 1.00 47.41 192 GLY A CA 1
ATOM 1549 C C . GLY A 1 192 ? -37.489 8.905 18.944 1.00 47.41 192 GLY A C 1
ATOM 1550 O O . GLY A 1 192 ? -38.467 8.641 19.636 1.00 47.41 192 GLY A O 1
ATOM 1551 N N . LYS A 1 193 ? -37.160 10.182 18.685 1.00 45.59 193 LYS A N 1
ATOM 1552 C CA . LYS A 1 193 ? -37.904 11.342 19.242 1.00 45.59 193 LYS A CA 1
ATOM 1553 C C . LYS A 1 193 ? -38.423 12.366 18.220 1.00 45.59 193 LYS A C 1
ATOM 1555 O O . LYS A 1 193 ? -38.810 13.459 18.614 1.00 45.59 193 LYS A O 1
ATOM 1560 N N . ALA A 1 194 ? -38.482 12.026 16.933 1.00 46.59 194 ALA A N 1
ATOM 1561 C CA . ALA A 1 194 ? -38.941 12.949 15.883 1.00 46.59 194 ALA A CA 1
ATOM 1562 C C . ALA A 1 194 ? -40.263 12.536 15.194 1.00 46.59 194 ALA A C 1
ATOM 1564 O O . ALA A 1 194 ? -40.548 13.015 14.103 1.00 46.59 194 ALA A O 1
ATOM 1565 N N . GLY A 1 195 ? -41.065 11.648 15.802 1.00 47.78 195 GLY A N 1
ATOM 1566 C CA . GLY A 1 195 ? -42.291 11.103 15.188 1.00 47.78 195 GLY A CA 1
ATOM 1567 C C . GLY A 1 195 ? -43.598 11.272 15.975 1.00 47.78 195 GLY A C 1
ATOM 1568 O O . GLY A 1 195 ? -44.619 10.753 15.544 1.00 47.78 195 GLY A O 1
ATOM 1569 N N . GLN A 1 196 ? -43.603 11.961 17.120 1.00 44.94 196 GLN A N 1
ATOM 1570 C CA . GLN A 1 196 ? -44.817 12.182 17.927 1.00 44.94 196 GLN A CA 1
ATOM 1571 C C . GLN A 1 196 ? -44.892 13.633 18.412 1.00 44.94 196 GLN A C 1
ATOM 1573 O O . GLN A 1 196 ? -44.787 13.912 19.601 1.00 44.94 196 GLN A O 1
ATOM 1578 N N . ALA A 1 197 ? -44.994 14.577 17.482 1.00 47.06 197 ALA A N 1
ATOM 1579 C CA . ALA A 1 197 ? -45.321 15.967 17.801 1.00 47.06 197 ALA A CA 1
ATOM 1580 C C . ALA A 1 197 ? -45.855 16.678 16.554 1.00 47.06 197 ALA A C 1
ATOM 1582 O O . ALA A 1 197 ? -45.244 17.610 16.047 1.00 47.06 197 ALA A O 1
ATOM 1583 N N . THR A 1 198 ? -46.978 16.210 16.024 1.00 48.56 198 THR A N 1
ATOM 1584 C CA . THR A 1 198 ? -47.872 17.036 15.206 1.00 48.56 198 THR A CA 1
ATOM 1585 C C . THR A 1 198 ? -49.288 16.529 15.451 1.00 48.56 198 THR A C 1
ATOM 1587 O O . THR A 1 198 ? -49.583 15.358 15.220 1.00 48.56 198 THR A O 1
ATOM 1590 N N . LEU A 1 199 ? -50.073 17.411 16.073 1.00 41.41 199 LEU A N 1
ATOM 1591 C CA . LEU A 1 199 ? -51.511 17.311 16.314 1.00 41.41 199 LEU A CA 1
ATOM 1592 C C . LEU A 1 199 ? -52.284 17.455 15.001 1.00 41.41 199 LEU A C 1
ATOM 1594 O O . LEU A 1 199 ? -51.783 18.200 14.126 1.00 41.41 199 LEU A O 1
#